Protein AF-A0A1Y1YTJ2-F1 (afdb_monomer_lite)

Radius of gyration: 23.31 Å; chains: 1; bounding box: 72×80×71 Å

Structure (mmCIF, N/CA/C/O backbone):
data_AF-A0A1Y1YTJ2-F1
#
_entry.id   AF-A0A1Y1YTJ2-F1
#
loop_
_atom_site.group_PDB
_atom_site.id
_atom_site.type_symbol
_atom_site.label_atom_id
_atom_site.label_alt_id
_atom_site.label_comp_id
_atom_site.label_asym_id
_atom_site.label_entity_id
_atom_site.label_seq_id
_atom_site.pdbx_PDB_ins_code
_atom_site.Cartn_x
_atom_site.Cartn_y
_atom_site.Cartn_z
_atom_site.occupancy
_atom_site.B_iso_or_equiv
_atom_site.auth_seq_id
_atom_site.auth_comp_id
_atom_site.auth_asym_id
_atom_site.auth_atom_id
_atom_site.pdbx_PDB_model_num
ATOM 1 N N . MET A 1 1 ? -39.483 -55.230 31.242 1.00 34.78 1 MET A N 1
ATOM 2 C CA . MET A 1 1 ? -38.727 -55.894 30.149 1.00 34.78 1 MET A CA 1
ATOM 3 C C . MET A 1 1 ? -39.112 -55.176 28.860 1.00 34.78 1 MET A C 1
ATOM 5 O O . MET A 1 1 ? -40.302 -55.101 28.626 1.00 34.78 1 MET A O 1
ATOM 9 N N . ARG A 1 2 ? -38.268 -54.552 28.034 1.00 36.75 2 ARG A N 1
ATOM 10 C CA . ARG A 1 2 ? -36.815 -54.570 27.796 1.00 36.75 2 ARG A CA 1
ATOM 11 C C . ARG A 1 2 ? -36.347 -53.141 27.440 1.00 36.75 2 ARG A C 1
ATOM 13 O O . ARG A 1 2 ? -37.086 -52.405 26.800 1.00 36.75 2 ARG A O 1
ATOM 20 N N . PHE A 1 3 ? -35.126 -52.808 27.852 1.00 37.97 3 PHE A N 1
ATOM 21 C CA . PHE A 1 3 ? -34.294 -51.692 27.376 1.00 37.97 3 PHE A CA 1
ATOM 22 C C . PHE A 1 3 ? -33.734 -51.968 25.970 1.00 37.97 3 PHE A C 1
ATOM 24 O O . PHE A 1 3 ? -33.530 -53.148 25.676 1.00 37.97 3 PHE A O 1
ATOM 31 N N . LEU A 1 4 ? -33.411 -50.909 25.195 1.00 38.53 4 LEU A N 1
ATOM 32 C CA . LEU A 1 4 ? -32.173 -50.672 24.390 1.00 38.53 4 LEU A CA 1
ATOM 33 C C . LEU A 1 4 ? -32.353 -49.488 23.382 1.00 38.53 4 LEU A C 1
ATOM 35 O O . LEU A 1 4 ? -33.493 -49.081 23.181 1.00 38.53 4 LEU A O 1
ATOM 39 N N . PRO A 1 5 ? -31.281 -48.847 22.847 1.00 43.56 5 PRO A N 1
ATOM 40 C CA . PRO A 1 5 ? -30.928 -47.461 23.185 1.00 43.56 5 PRO A CA 1
ATOM 41 C C . PRO A 1 5 ? -30.742 -46.497 21.980 1.00 43.56 5 PRO A C 1
ATOM 43 O O . PRO A 1 5 ? -30.989 -46.838 20.830 1.00 43.56 5 PRO A O 1
ATOM 46 N N . ALA A 1 6 ? -30.290 -45.286 22.329 1.00 47.12 6 ALA A N 1
ATOM 47 C CA . ALA A 1 6 ? -29.790 -44.142 21.560 1.00 47.12 6 ALA A CA 1
ATOM 48 C C . ALA A 1 6 ? -29.293 -44.340 20.114 1.00 47.12 6 ALA A C 1
ATOM 50 O O . ALA A 1 6 ? -28.490 -45.225 19.845 1.00 47.12 6 ALA A O 1
ATOM 51 N N . PHE A 1 7 ? -29.584 -43.339 19.273 1.00 41.72 7 PHE A N 1
ATOM 52 C CA . PHE A 1 7 ? -28.592 -42.751 18.369 1.00 41.72 7 PHE A CA 1
ATOM 53 C C . PHE A 1 7 ? -28.723 -41.224 18.363 1.00 41.72 7 PHE A C 1
ATOM 55 O O . PHE A 1 7 ? -29.771 -40.671 18.031 1.00 41.72 7 PHE A O 1
ATOM 62 N N . LEU A 1 8 ? -27.635 -40.558 18.760 1.00 44.00 8 LEU A N 1
ATOM 63 C CA . LEU A 1 8 ? -27.349 -39.182 18.383 1.00 44.00 8 LEU A CA 1
ATOM 64 C C . LEU A 1 8 ? -27.255 -39.101 16.857 1.00 44.00 8 LEU A C 1
ATOM 66 O O . LEU A 1 8 ? -26.516 -39.873 16.251 1.00 44.00 8 LEU A O 1
ATOM 70 N N . THR A 1 9 ? -27.857 -38.073 16.274 1.00 43.88 9 THR A N 1
ATOM 71 C CA . THR A 1 9 ? -27.306 -37.440 15.073 1.00 43.88 9 THR A CA 1
ATOM 72 C C . THR A 1 9 ? -27.125 -35.963 15.359 1.00 43.88 9 THR A C 1
ATOM 74 O O . THR A 1 9 ? -28.050 -35.160 15.282 1.00 43.88 9 THR A O 1
ATOM 77 N N . PHE A 1 10 ? -25.894 -35.650 15.747 1.00 42.16 10 PHE A N 1
ATOM 78 C CA . PHE A 1 10 ? -25.272 -34.345 15.629 1.00 42.16 10 PHE A CA 1
ATOM 79 C C . PHE A 1 10 ? -24.850 -34.196 14.162 1.00 42.16 10 PHE A C 1
ATOM 81 O O . PHE A 1 10 ? -24.011 -34.969 13.714 1.00 42.16 10 PHE A O 1
ATOM 88 N N . LEU A 1 11 ? -25.413 -33.242 13.425 1.00 38.78 11 LEU A N 1
ATOM 89 C CA . LEU A 1 11 ? -24.822 -32.663 12.209 1.00 38.78 11 LEU A CA 1
ATOM 90 C C . LEU A 1 11 ? -25.284 -31.196 12.193 1.00 38.78 11 LEU A C 1
ATOM 92 O O . LEU A 1 11 ? -26.447 -30.910 11.940 1.00 38.78 11 LEU A O 1
ATOM 96 N N . ALA A 1 12 ? -24.529 -30.297 12.825 1.00 35.97 12 ALA A N 1
ATOM 97 C CA . ALA A 1 12 ? -23.382 -29.599 12.240 1.00 35.97 12 ALA A CA 1
ATOM 98 C C . ALA A 1 12 ? -23.805 -28.653 11.100 1.00 35.97 12 ALA A C 1
ATOM 100 O O . ALA A 1 12 ? -23.958 -29.056 9.953 1.00 35.97 12 ALA A O 1
ATOM 101 N N . THR A 1 13 ? -23.998 -27.387 11.489 1.00 40.56 13 THR A N 1
ATOM 102 C CA . THR A 1 13 ? -23.563 -26.173 10.775 1.00 40.56 13 THR A CA 1
ATOM 103 C C . THR A 1 13 ? -23.587 -26.223 9.248 1.00 40.56 13 THR A C 1
ATOM 105 O O . THR A 1 13 ? -22.595 -26.568 8.610 1.00 40.56 13 THR A O 1
ATOM 108 N N . SER A 1 14 ? -24.672 -25.743 8.649 1.00 38.88 14 SER A N 1
ATOM 109 C CA . SER A 1 14 ? -24.650 -25.280 7.264 1.00 38.88 14 SER A CA 1
ATOM 110 C C . SER A 1 14 ? -24.164 -23.829 7.216 1.00 38.88 14 SER A C 1
ATOM 112 O O . SER A 1 14 ? -24.917 -22.904 7.511 1.00 38.88 14 SER A O 1
ATOM 114 N N . ALA A 1 15 ? -22.878 -23.701 6.884 1.00 36.28 15 ALA A N 1
ATOM 115 C CA . ALA A 1 15 ? -22.246 -22.636 6.109 1.00 36.28 15 ALA A CA 1
ATOM 116 C C . ALA A 1 15 ? -22.653 -21.183 6.426 1.00 36.28 15 ALA A C 1
ATOM 118 O O . ALA A 1 15 ? -23.606 -20.642 5.868 1.00 36.28 15 ALA A O 1
ATOM 119 N N . LEU A 1 16 ? -21.810 -20.500 7.211 1.00 35.03 16 LEU A N 1
ATOM 120 C CA . LEU A 1 16 ? -21.517 -19.093 6.936 1.00 35.03 16 LEU A CA 1
ATOM 121 C C . LEU A 1 16 ? -21.069 -19.025 5.474 1.00 35.03 16 LEU A C 1
ATOM 123 O O . LEU A 1 16 ? -20.024 -19.574 5.126 1.00 35.03 16 LEU A O 1
ATOM 127 N N . ALA A 1 17 ? -21.886 -18.412 4.622 1.00 35.72 17 ALA A N 1
ATOM 128 C CA . ALA A 1 17 ? -21.453 -17.992 3.305 1.00 35.72 17 ALA A CA 1
ATOM 129 C C . ALA A 1 17 ? -20.210 -17.116 3.508 1.00 35.72 17 ALA A C 1
ATOM 131 O O . ALA A 1 17 ? -20.298 -16.006 4.032 1.00 35.72 17 ALA A O 1
ATOM 132 N N . GLN A 1 18 ? -19.037 -17.658 3.184 1.00 38.25 18 GLN A N 1
ATOM 133 C CA . GLN A 1 18 ? -17.834 -16.860 3.027 1.00 38.25 18 GLN A CA 1
ATOM 134 C C . GLN A 1 18 ? -18.118 -15.950 1.836 1.00 38.25 18 GLN A C 1
ATOM 136 O O . GLN A 1 18 ? -18.071 -16.390 0.690 1.00 38.25 18 GLN A O 1
ATOM 141 N N . ASN A 1 19 ? -18.509 -14.708 2.112 1.00 35.94 19 ASN A N 1
ATOM 142 C CA . ASN A 1 19 ? -18.561 -13.676 1.092 1.00 35.94 19 ASN A CA 1
ATOM 143 C C . ASN A 1 19 ? -17.112 -13.443 0.658 1.00 35.94 19 ASN A C 1
ATOM 145 O O . ASN A 1 19 ? -16.352 -12.757 1.340 1.00 35.94 19 ASN A O 1
ATOM 149 N N . PHE A 1 20 ? -16.713 -14.124 -0.414 1.00 41.09 20 PHE A N 1
ATOM 150 C CA . PHE A 1 20 ? -15.471 -13.861 -1.114 1.00 41.09 20 PHE A CA 1
ATOM 151 C C . PHE A 1 20 ? -15.757 -12.706 -2.060 1.00 41.09 20 PHE A C 1
ATOM 153 O O . PHE A 1 20 ? -16.392 -12.887 -3.100 1.00 41.09 20 PHE A O 1
ATOM 160 N N . GLU A 1 21 ? -15.380 -11.501 -1.648 1.00 40.06 21 GLU A N 1
ATOM 161 C CA . GLU A 1 21 ? -15.458 -10.347 -2.527 1.00 40.06 21 GLU A CA 1
ATOM 162 C C . GLU A 1 21 ? -14.110 -10.196 -3.216 1.00 40.06 21 GLU A C 1
ATOM 164 O O . GLU A 1 21 ? -13.080 -9.926 -2.598 1.00 40.06 21 GLU A O 1
ATOM 169 N N . ILE A 1 22 ? -14.132 -10.398 -4.525 1.00 49.09 22 ILE A N 1
ATOM 170 C CA . ILE A 1 22 ? -12.985 -10.172 -5.380 1.00 49.09 22 ILE A CA 1
ATOM 171 C C . ILE A 1 22 ? -13.329 -9.034 -6.320 1.00 49.09 22 ILE A C 1
ATOM 173 O O . ILE A 1 22 ? -14.014 -9.213 -7.325 1.00 49.09 22 ILE A O 1
ATOM 177 N N . GLN A 1 23 ? -12.896 -7.838 -5.936 1.00 48.38 23 GLN A N 1
ATOM 178 C CA . GLN A 1 23 ? -12.915 -6.687 -6.823 1.00 48.38 23 GLN A CA 1
ATOM 179 C C . GLN A 1 23 ? -11.555 -6.585 -7.487 1.00 48.38 23 GLN A C 1
ATOM 181 O O . GLN A 1 23 ? -10.515 -6.480 -6.837 1.00 48.38 23 GLN A O 1
ATOM 186 N N . TYR A 1 24 ? -11.594 -6.653 -8.803 1.00 42.72 24 TYR A N 1
ATOM 187 C CA . TYR A 1 24 ? -10.432 -6.854 -9.630 1.00 42.72 24 TYR A CA 1
ATOM 188 C C . TYR A 1 24 ? -10.357 -5.746 -10.674 1.00 42.72 24 TYR A C 1
ATOM 190 O O . TYR A 1 24 ? -11.271 -5.578 -11.482 1.00 42.72 24 TYR A O 1
ATOM 198 N N . GLY A 1 25 ? -9.237 -5.024 -10.684 1.00 50.75 25 GLY A N 1
ATOM 199 C CA . GLY A 1 25 ? -8.768 -4.401 -11.917 1.00 50.75 25 GLY A CA 1
ATOM 200 C C . GLY A 1 25 ? -8.436 -5.502 -12.931 1.00 50.75 25 GLY A C 1
ATOM 201 O O . GLY A 1 25 ? -8.003 -6.576 -12.531 1.00 50.75 25 GLY A O 1
ATOM 202 N N . ASP A 1 26 ? -8.717 -5.249 -14.213 1.00 55.25 26 ASP A N 1
ATOM 203 C CA . ASP A 1 26 ? -8.584 -6.167 -15.361 1.00 55.25 26 ASP A CA 1
ATOM 204 C C . ASP A 1 26 ? -8.774 -7.672 -15.029 1.00 55.25 26 ASP A C 1
ATOM 206 O O . ASP A 1 26 ? -7.849 -8.386 -14.632 1.00 55.25 26 ASP A O 1
ATOM 210 N N . SER A 1 27 ? -10.002 -8.173 -15.230 1.00 62.38 27 SER A N 1
ATOM 211 C CA . SER A 1 27 ? -10.456 -9.550 -14.925 1.00 62.38 27 SER A CA 1
ATOM 212 C C . SER A 1 27 ? -9.558 -10.694 -15.434 1.00 62.38 27 SER A C 1
ATOM 214 O O . SER A 1 27 ? -9.656 -11.829 -14.960 1.00 62.38 27 SER A O 1
ATOM 216 N N . TYR A 1 28 ? -8.661 -10.410 -16.379 1.00 68.69 28 TYR A N 1
ATOM 217 C CA . TYR A 1 28 ? -7.673 -11.360 -16.867 1.00 68.69 28 TYR A CA 1
ATOM 218 C C . TYR A 1 28 ? -6.510 -11.584 -15.881 1.00 68.69 28 TYR A C 1
ATOM 220 O O . TYR A 1 28 ? -6.187 -12.732 -15.588 1.00 68.69 28 TYR A O 1
ATOM 228 N N . ILE A 1 29 ? -5.914 -10.522 -15.322 1.00 66.69 29 ILE A N 1
ATOM 229 C CA . ILE A 1 29 ? -4.709 -10.604 -14.462 1.00 66.69 29 ILE A CA 1
ATOM 230 C C . ILE A 1 29 ? -5.013 -11.358 -13.173 1.00 66.69 29 ILE A C 1
ATOM 232 O O . ILE A 1 29 ? -4.426 -12.380 -12.856 1.00 66.69 29 ILE A O 1
ATOM 236 N N . THR A 1 30 ? -6.018 -10.873 -12.479 1.00 61.50 30 THR A N 1
ATOM 237 C CA . THR A 1 30 ? -6.927 -11.584 -11.591 1.00 61.50 30 THR A CA 1
ATOM 238 C C . THR A 1 30 ? -6.974 -13.111 -11.708 1.00 61.50 30 THR A C 1
ATOM 240 O O . THR A 1 30 ? -6.718 -13.821 -10.736 1.00 61.50 30 THR A O 1
ATOM 243 N N . THR A 1 31 ? -7.348 -13.626 -12.883 1.00 71.62 31 THR A N 1
ATOM 244 C CA . THR A 1 31 ? -7.551 -15.063 -13.084 1.00 71.62 31 THR A CA 1
ATOM 245 C C . THR A 1 31 ? -6.208 -15.775 -12.995 1.00 71.62 31 THR A C 1
ATOM 247 O O . THR A 1 31 ? -6.090 -16.783 -12.304 1.00 71.62 31 THR A O 1
ATOM 250 N N . LEU A 1 32 ? -5.176 -15.179 -13.595 1.00 76.81 32 LEU A N 1
ATOM 251 C CA . LEU A 1 32 ? -3.805 -15.673 -13.521 1.00 76.81 32 LEU A CA 1
ATOM 252 C C . LEU A 1 32 ? -3.273 -15.676 -12.084 1.00 76.81 32 LEU A C 1
ATOM 254 O O . LEU A 1 32 ? -2.611 -16.628 -11.695 1.00 76.81 32 LEU A O 1
ATOM 258 N N . LEU A 1 33 ? -3.602 -14.664 -11.275 1.00 67.62 33 LEU A N 1
ATOM 259 C CA . LEU A 1 33 ? -3.211 -14.606 -9.862 1.00 67.62 33 LEU A CA 1
ATOM 260 C C . LEU A 1 33 ? -3.898 -15.681 -9.016 1.00 67.62 33 LEU A C 1
ATOM 262 O O . LEU A 1 33 ? -3.266 -16.295 -8.158 1.00 67.62 33 LEU A O 1
ATOM 266 N N . SER A 1 34 ? -5.184 -15.948 -9.262 1.00 70.31 34 SER A N 1
ATOM 267 C CA . SER A 1 34 ? -5.870 -17.047 -8.578 1.00 70.31 34 SER A CA 1
ATOM 268 C C . SER A 1 34 ? -5.303 -18.411 -8.977 1.00 70.31 34 SER A C 1
ATOM 270 O O . SER A 1 34 ? -5.273 -19.316 -8.144 1.00 70.31 34 SER A O 1
ATOM 272 N N . GLU A 1 35 ? -4.901 -18.582 -10.235 1.00 76.00 35 GLU A N 1
ATOM 273 C CA . GLU A 1 35 ? -4.218 -19.792 -10.698 1.00 76.00 35 GLU A CA 1
ATOM 274 C C . GLU A 1 35 ? -2.819 -19.903 -10.083 1.00 76.00 35 GLU A C 1
ATOM 276 O O . GLU A 1 35 ? -2.427 -20.999 -9.687 1.00 76.00 35 GLU A O 1
ATOM 281 N N . LEU A 1 36 ? -2.114 -18.777 -9.924 1.00 72.81 36 LEU A N 1
ATOM 282 C CA . LEU A 1 36 ? -0.763 -18.722 -9.366 1.00 72.81 36 LEU A CA 1
ATOM 283 C C . LEU A 1 36 ? -0.766 -19.169 -7.909 1.00 72.81 36 LEU A C 1
ATOM 285 O O . LEU A 1 36 ? -0.021 -20.072 -7.556 1.00 72.81 36 LEU A O 1
ATOM 289 N N . SER A 1 37 ? -1.682 -18.637 -7.098 1.00 68.44 37 SER A N 1
ATOM 290 C CA . SER A 1 37 ? -1.822 -19.039 -5.694 1.00 68.44 37 SER A CA 1
ATOM 291 C C . SER A 1 37 ? -2.100 -20.542 -5.539 1.00 68.44 37 SER A C 1
ATOM 293 O O . SER A 1 37 ? -1.524 -21.197 -4.673 1.00 68.44 37 SER A O 1
ATOM 295 N N . ARG A 1 38 ? -2.920 -21.136 -6.418 1.00 74.94 38 ARG A N 1
ATOM 296 C CA . ARG A 1 38 ? -3.149 -22.594 -6.417 1.00 74.94 38 ARG A CA 1
ATOM 297 C C . ARG A 1 38 ? -1.903 -23.371 -6.843 1.00 74.94 38 ARG A C 1
ATOM 299 O O . ARG A 1 38 ? -1.653 -24.453 -6.315 1.00 74.94 38 ARG A O 1
ATOM 306 N N . ALA A 1 39 ? -1.144 -22.839 -7.800 1.00 72.56 39 ALA A N 1
ATOM 307 C CA . ALA A 1 39 ? 0.107 -23.434 -8.251 1.00 72.56 39 ALA A CA 1
ATOM 308 C C . ALA A 1 39 ? 1.160 -23.424 -7.128 1.00 72.56 39 ALA A C 1
ATOM 310 O O . ALA A 1 39 ? 1.780 -24.459 -6.888 1.00 72.56 39 ALA A O 1
ATOM 311 N N . GLU A 1 40 ? 1.273 -22.321 -6.381 1.00 62.34 40 GLU A N 1
ATOM 312 C CA . GLU A 1 40 ? 2.132 -22.177 -5.195 1.00 62.34 40 GLU A CA 1
ATOM 313 C C . GLU A 1 40 ? 1.758 -23.165 -4.085 1.00 62.34 40 GLU A C 1
ATOM 315 O O . GLU A 1 40 ? 2.629 -23.864 -3.570 1.00 62.34 40 GLU A O 1
ATOM 320 N N . GLU A 1 41 ? 0.467 -23.310 -3.766 1.00 71.56 41 GLU A N 1
ATOM 321 C CA . GLU A 1 41 ? -0.008 -24.310 -2.796 1.00 71.56 41 GLU A CA 1
ATOM 322 C C . GLU A 1 41 ? 0.333 -25.749 -3.216 1.00 71.56 41 GLU A C 1
ATOM 324 O O . GLU A 1 41 ? 0.560 -26.618 -2.371 1.00 71.56 41 GLU A O 1
ATOM 329 N N . SER A 1 42 ? 0.371 -26.009 -4.526 1.00 81.94 42 SER A N 1
ATOM 330 C CA . SER A 1 42 ? 0.695 -27.323 -5.088 1.00 81.94 42 SER A CA 1
ATOM 331 C C . SER A 1 42 ? 2.193 -27.566 -5.326 1.00 81.94 42 SER A C 1
ATOM 333 O O . SER A 1 42 ? 2.585 -28.712 -5.549 1.00 81.94 42 SER A O 1
ATOM 335 N N . GLY A 1 43 ? 3.026 -26.519 -5.268 1.00 81.19 43 GLY A N 1
ATOM 336 C CA . GLY A 1 43 ? 4.457 -26.575 -5.583 1.00 81.19 43 GLY A CA 1
ATOM 337 C C . GLY A 1 43 ? 4.781 -26.804 -7.068 1.00 81.19 43 GLY A C 1
ATOM 338 O O . GLY A 1 43 ? 5.828 -27.372 -7.380 1.00 81.19 43 GLY A O 1
ATOM 339 N N . ASP A 1 44 ? 3.891 -26.419 -7.991 1.00 88.75 44 ASP A N 1
ATOM 340 C CA . ASP A 1 44 ? 4.105 -26.579 -9.439 1.00 88.75 44 ASP A CA 1
ATOM 341 C C . ASP A 1 44 ? 4.927 -25.414 -10.016 1.00 88.75 44 ASP A C 1
ATOM 343 O O . ASP A 1 44 ? 4.400 -24.457 -10.583 1.00 88.75 44 ASP A O 1
ATOM 347 N N . GLU A 1 45 ? 6.249 -25.513 -9.875 1.00 81.38 45 GLU A N 1
ATOM 348 C CA . GLU A 1 45 ? 7.232 -24.510 -10.320 1.00 81.38 45 GLU A CA 1
ATOM 349 C C . GLU A 1 45 ? 7.112 -24.132 -11.810 1.00 81.38 45 GLU A C 1
ATOM 351 O O . GLU A 1 45 ? 7.361 -22.988 -12.196 1.00 81.38 45 GLU A O 1
ATOM 356 N N . ALA A 1 46 ? 6.714 -25.074 -12.673 1.00 84.81 46 ALA A N 1
ATOM 357 C CA . ALA A 1 46 ? 6.581 -24.812 -14.106 1.00 84.81 46 ALA A CA 1
ATOM 358 C C . ALA A 1 46 ? 5.342 -23.958 -14.406 1.00 84.81 46 ALA A C 1
ATOM 360 O O . ALA A 1 46 ? 5.402 -23.037 -15.226 1.00 84.81 46 ALA A O 1
ATOM 361 N N . LEU A 1 47 ? 4.231 -24.249 -13.726 1.00 77.69 47 LEU A N 1
ATOM 362 C CA . LEU A 1 47 ? 3.007 -23.465 -13.824 1.00 77.69 47 LEU A CA 1
ATOM 363 C C . LEU A 1 47 ? 3.175 -22.077 -13.189 1.00 77.69 47 LEU A C 1
ATOM 365 O O . LEU A 1 47 ? 2.727 -21.092 -13.773 1.00 77.69 47 LEU A O 1
ATOM 369 N N . ILE A 1 48 ? 3.878 -21.983 -12.056 1.00 66.50 48 ILE A N 1
ATOM 370 C CA . ILE A 1 48 ? 4.236 -20.711 -11.404 1.00 66.50 48 ILE A CA 1
ATOM 371 C C . ILE A 1 48 ? 4.989 -19.799 -12.386 1.00 66.50 48 ILE A C 1
ATOM 373 O O . ILE A 1 48 ? 4.593 -18.651 -12.597 1.00 66.50 48 ILE A O 1
ATOM 377 N N . ALA A 1 49 ? 6.028 -20.313 -13.054 1.00 70.75 49 ALA A N 1
ATOM 378 C CA . ALA A 1 49 ? 6.807 -19.539 -14.022 1.00 70.75 49 ALA A CA 1
ATOM 379 C C . ALA A 1 49 ? 5.977 -19.069 -15.238 1.00 70.75 49 ALA A C 1
ATOM 381 O O . ALA A 1 49 ? 6.117 -17.926 -15.682 1.00 70.75 49 ALA A O 1
ATOM 382 N N . ASP A 1 50 ? 5.095 -19.921 -15.775 1.00 78.88 50 ASP A N 1
ATOM 383 C CA . ASP A 1 50 ? 4.209 -19.556 -16.891 1.00 78.88 50 ASP A CA 1
ATOM 384 C C . ASP A 1 50 ? 3.193 -18.471 -16.498 1.00 78.88 50 ASP A C 1
ATOM 386 O O . ASP A 1 50 ? 2.985 -17.506 -17.244 1.00 78.88 50 ASP A O 1
ATOM 390 N N . LEU A 1 51 ? 2.580 -18.607 -15.319 1.00 73.56 51 LEU A N 1
ATOM 391 C CA . LEU A 1 51 ? 1.589 -17.661 -14.809 1.00 73.56 51 LEU A CA 1
ATOM 392 C C . LEU A 1 51 ? 2.208 -16.296 -14.514 1.00 73.56 51 LEU A C 1
ATOM 394 O O . LEU A 1 51 ? 1.647 -15.293 -14.959 1.00 73.56 51 LEU A O 1
ATOM 398 N N . ASN A 1 52 ? 3.392 -16.255 -13.898 1.00 69.62 52 ASN A N 1
ATOM 399 C CA . ASN A 1 52 ? 4.158 -15.018 -13.718 1.00 69.62 52 ASN A CA 1
ATOM 400 C C . ASN A 1 52 ? 4.408 -14.322 -15.063 1.00 69.62 52 ASN A C 1
ATOM 402 O O . ASN A 1 52 ? 4.009 -13.176 -15.253 1.00 69.62 52 ASN A O 1
ATOM 406 N N . GLY A 1 53 ? 4.897 -15.049 -16.075 1.00 71.56 53 GLY A N 1
ATOM 407 C CA . GLY A 1 53 ? 5.108 -14.462 -17.400 1.00 71.56 53 GLY A CA 1
ATOM 408 C C . GLY A 1 53 ? 3.821 -13.956 -18.075 1.00 71.56 53 GLY A C 1
ATOM 409 O O . GLY A 1 53 ? 3.857 -12.999 -18.855 1.00 71.56 53 GLY A O 1
ATOM 410 N N . LYS A 1 54 ? 2.662 -14.583 -17.826 1.00 76.81 54 LYS A N 1
ATOM 411 C CA . LYS A 1 54 ? 1.361 -14.100 -18.329 1.00 76.81 54 LYS A CA 1
ATOM 412 C C . LYS A 1 54 ? 0.905 -12.833 -17.605 1.00 76.81 54 LYS A C 1
ATOM 414 O O . LYS A 1 54 ? 0.364 -11.947 -18.272 1.00 76.81 54 LYS A O 1
ATOM 419 N N . ILE A 1 55 ? 1.127 -12.756 -16.294 1.00 70.81 55 ILE A N 1
ATOM 420 C CA . ILE A 1 55 ? 0.846 -11.575 -15.477 1.00 70.81 55 ILE A CA 1
ATOM 421 C C . ILE A 1 55 ? 1.691 -10.409 -15.989 1.00 70.81 55 ILE A C 1
ATOM 423 O O . ILE A 1 55 ? 1.121 -9.397 -16.389 1.00 70.81 55 ILE A O 1
ATOM 427 N N . ASP A 1 56 ? 3.003 -10.586 -16.139 1.00 66.62 56 ASP A N 1
ATOM 428 C CA . ASP A 1 56 ? 3.924 -9.535 -16.595 1.00 66.62 56 ASP A CA 1
ATOM 429 C C . ASP A 1 56 ? 3.502 -8.935 -17.943 1.00 66.62 56 ASP A C 1
ATOM 431 O O . ASP A 1 56 ? 3.438 -7.714 -18.126 1.00 66.62 56 ASP A O 1
ATOM 435 N N . ARG A 1 57 ? 3.115 -9.793 -18.898 1.00 70.69 57 ARG A N 1
ATOM 436 C CA . ARG A 1 57 ? 2.610 -9.355 -20.211 1.00 70.69 57 ARG A CA 1
ATOM 437 C C . ARG A 1 57 ? 1.322 -8.543 -20.107 1.00 70.69 57 ARG A C 1
ATOM 439 O O . ARG A 1 57 ? 1.139 -7.582 -20.858 1.00 70.69 57 ARG A O 1
ATOM 446 N N . ALA A 1 58 ? 0.414 -8.944 -19.227 1.00 70.62 58 ALA A N 1
ATOM 447 C CA . ALA A 1 58 ? -0.849 -8.250 -19.036 1.00 70.62 58 ALA A CA 1
ATOM 448 C C . ALA A 1 58 ? -0.644 -6.894 -18.343 1.00 70.62 58 ALA A C 1
ATOM 450 O O . ALA A 1 58 ? -1.190 -5.889 -18.797 1.00 70.62 58 ALA A O 1
ATOM 451 N N . VAL A 1 59 ? 0.229 -6.838 -17.336 1.00 66.56 59 VAL A N 1
ATOM 452 C CA . VAL A 1 59 ? 0.635 -5.597 -16.664 1.00 66.56 59 VAL A CA 1
ATOM 453 C C . VAL A 1 59 ? 1.269 -4.619 -17.649 1.00 66.56 59 VAL A C 1
ATOM 455 O O . VAL A 1 59 ? 0.890 -3.447 -17.698 1.00 66.56 59 VAL A O 1
ATOM 458 N N . ALA A 1 60 ? 2.183 -5.092 -18.498 1.00 64.44 60 ALA A N 1
ATOM 459 C CA . ALA A 1 60 ? 2.814 -4.257 -19.516 1.00 64.44 60 ALA A CA 1
ATOM 460 C C . ALA A 1 60 ? 1.784 -3.604 -20.456 1.00 64.44 60 ALA A C 1
ATOM 462 O O . ALA A 1 60 ? 1.932 -2.443 -20.833 1.00 64.44 60 ALA A O 1
ATOM 463 N N . LYS A 1 61 ? 0.703 -4.312 -20.800 1.00 66.94 61 LYS A N 1
ATOM 464 C CA . LYS A 1 61 ? -0.365 -3.774 -21.653 1.00 66.94 61 LYS A CA 1
ATOM 465 C C . LYS A 1 61 ? -1.140 -2.632 -20.984 1.00 66.94 61 LYS A C 1
ATOM 467 O O . LYS A 1 61 ? -1.528 -1.691 -21.672 1.00 66.94 61 LYS A O 1
ATOM 472 N N . ILE A 1 62 ? -1.342 -2.700 -19.667 1.00 64.44 62 ILE A N 1
ATOM 473 C CA . ILE A 1 62 ? -1.995 -1.639 -18.885 1.00 64.44 62 ILE A CA 1
ATOM 474 C C . ILE A 1 62 ? -1.092 -0.406 -18.800 1.00 64.44 62 ILE A C 1
ATOM 476 O O . ILE A 1 62 ? -1.565 0.717 -18.965 1.00 64.44 62 ILE A O 1
ATOM 480 N N . MET A 1 63 ? 0.209 -0.608 -18.583 1.00 57.41 63 MET A N 1
ATOM 481 C CA . MET A 1 63 ? 1.156 0.500 -18.443 1.00 57.41 63 MET A CA 1
ATOM 482 C C . MET A 1 63 ? 1.466 1.208 -19.775 1.00 57.41 63 MET A C 1
ATOM 484 O O . MET A 1 63 ? 1.743 2.407 -19.776 1.00 57.41 63 MET A O 1
ATOM 488 N N . PHE A 1 64 ? 1.383 0.506 -20.913 1.00 62.19 64 PHE A N 1
ATOM 489 C CA . PHE A 1 64 ? 1.734 1.044 -22.238 1.00 62.19 64 PHE A CA 1
ATOM 490 C C . PHE A 1 64 ? 0.625 0.846 -23.295 1.00 62.19 64 PHE A C 1
ATOM 492 O O . PHE A 1 64 ? 0.863 0.195 -24.320 1.00 62.19 64 PHE A O 1
ATOM 499 N N . PRO A 1 65 ? -0.573 1.432 -23.103 1.00 53.56 65 PRO A N 1
ATOM 500 C CA . PRO A 1 65 ? -1.748 1.158 -23.937 1.00 53.56 65 PRO A CA 1
ATOM 501 C C . PRO A 1 65 ? -1.607 1.627 -25.398 1.00 53.56 65 PRO A C 1
ATOM 503 O O . PRO A 1 65 ? -2.220 1.033 -26.280 1.00 53.56 65 PRO A O 1
ATOM 506 N N . ASP A 1 66 ? -0.769 2.641 -25.661 1.00 48.81 66 ASP A N 1
ATOM 507 C CA . ASP A 1 66 ? -0.543 3.232 -26.996 1.00 48.81 66 ASP A CA 1
ATOM 508 C C . ASP A 1 66 ? 0.736 2.734 -27.694 1.00 48.81 66 ASP A C 1
ATOM 510 O O . ASP A 1 66 ? 1.080 3.188 -28.790 1.00 48.81 66 ASP A O 1
ATOM 514 N N . SER A 1 67 ? 1.465 1.786 -27.095 1.00 47.97 67 SER A N 1
ATOM 515 C CA . SER A 1 67 ? 2.606 1.181 -27.779 1.00 47.97 67 SER A CA 1
ATOM 516 C C . SER A 1 67 ? 2.093 0.212 -28.848 1.00 47.97 67 SER A C 1
ATOM 518 O O . SER A 1 67 ? 1.810 -0.961 -28.595 1.00 47.97 67 SER A O 1
ATOM 520 N N . SER A 1 68 ? 1.968 0.702 -30.088 1.00 45.31 68 SER A N 1
ATOM 521 C CA . SER A 1 68 ? 1.963 -0.187 -31.257 1.00 45.31 68 SER A CA 1
ATOM 522 C C . SER A 1 68 ? 3.100 -1.202 -31.086 1.00 45.31 68 SER A C 1
ATOM 524 O O . SER A 1 68 ? 4.136 -0.840 -30.525 1.00 45.31 68 SER A O 1
ATOM 526 N N . ASP A 1 69 ? 2.942 -2.446 -31.546 1.00 49.94 69 ASP A N 1
ATOM 527 C CA . ASP A 1 69 ? 3.954 -3.514 -31.387 1.00 49.94 69 ASP A CA 1
ATOM 528 C C . ASP A 1 69 ? 5.398 -3.087 -31.729 1.00 49.94 69 ASP A C 1
ATOM 530 O O . ASP A 1 69 ? 6.342 -3.692 -31.249 1.00 49.94 69 ASP A O 1
ATOM 534 N N . ARG A 1 70 ? 5.585 -2.000 -32.489 1.00 42.44 70 ARG A N 1
ATOM 535 C CA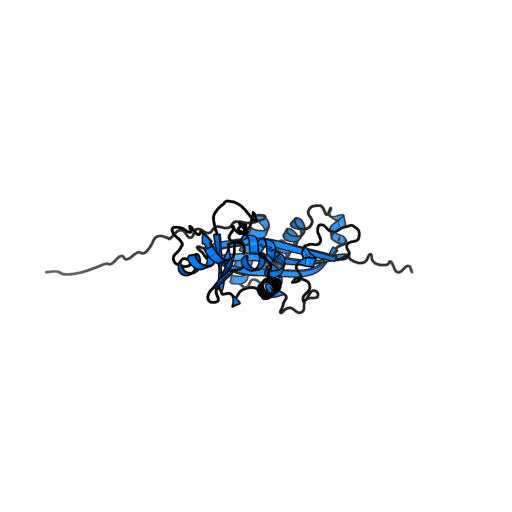 . ARG A 1 70 ? 6.884 -1.429 -32.870 1.00 42.44 70 ARG A CA 1
ATOM 536 C C . ARG A 1 70 ? 7.578 -0.570 -31.802 1.00 42.44 70 ARG A C 1
ATOM 538 O O . ARG A 1 70 ? 8.765 -0.325 -31.939 1.00 42.44 70 ARG A O 1
ATOM 545 N N . GLY A 1 71 ? 6.870 -0.085 -30.778 1.00 47.84 71 GLY A N 1
ATOM 546 C CA . GLY A 1 71 ? 7.443 0.729 -29.691 1.00 47.84 71 GLY A CA 1
ATOM 547 C C . GLY A 1 71 ? 7.804 -0.069 -28.435 1.00 47.84 71 GLY A C 1
ATOM 548 O O . GLY A 1 71 ? 8.419 0.476 -27.524 1.00 47.84 71 GLY A O 1
ATOM 549 N N . ARG A 1 72 ? 7.415 -1.351 -28.372 1.00 52.03 72 ARG A N 1
ATOM 550 C CA . ARG A 1 72 ? 7.742 -2.252 -27.254 1.00 52.03 72 ARG A CA 1
ATOM 551 C C . ARG A 1 72 ? 9.175 -2.776 -27.332 1.00 52.03 72 ARG A C 1
ATOM 553 O O . ARG A 1 72 ? 9.792 -2.965 -26.292 1.00 52.03 72 ARG A O 1
ATOM 560 N N . ASP A 1 73 ? 9.710 -2.927 -28.544 1.00 54.19 73 ASP A N 1
ATOM 561 C CA . ASP A 1 73 ? 11.064 -3.446 -28.791 1.00 54.19 73 ASP A CA 1
ATOM 562 C C . ASP A 1 73 ? 12.184 -2.476 -28.370 1.00 54.19 73 ASP A C 1
ATOM 564 O O . ASP A 1 73 ? 13.343 -2.875 -28.262 1.00 54.19 73 ASP A O 1
ATOM 568 N N . GLU A 1 74 ? 11.859 -1.204 -28.112 1.00 70.56 74 GLU A N 1
ATOM 569 C CA . GLU A 1 74 ? 12.831 -0.213 -27.640 1.00 70.56 74 GLU A CA 1
ATOM 570 C C . GLU A 1 74 ? 13.035 -0.242 -26.126 1.00 70.56 74 GLU A C 1
ATOM 572 O O . GLU A 1 74 ? 14.044 0.273 -25.665 1.00 70.56 74 GLU A O 1
ATOM 577 N N . TRP A 1 75 ? 12.124 -0.816 -25.338 1.00 75.62 75 TRP A N 1
ATOM 578 C CA . TRP A 1 75 ? 12.194 -0.768 -23.876 1.00 75.62 75 TRP A CA 1
ATOM 579 C C . TRP A 1 75 ? 12.565 -2.132 -23.307 1.00 75.62 75 TRP A C 1
ATOM 581 O O . TRP A 1 75 ? 11.809 -3.094 -23.406 1.00 75.62 75 TRP A O 1
ATOM 591 N N . GLN A 1 76 ? 13.731 -2.203 -22.675 1.00 81.19 76 GLN A N 1
ATOM 592 C CA . GLN A 1 76 ? 14.208 -3.386 -21.975 1.00 81.19 76 GLN A CA 1
ATOM 593 C C . GLN A 1 76 ? 13.847 -3.280 -20.499 1.00 81.19 76 GLN A C 1
ATOM 595 O O . GLN A 1 76 ? 14.133 -2.279 -19.842 1.00 81.19 76 GLN A O 1
ATOM 600 N N . GLU A 1 77 ? 13.197 -4.313 -19.980 1.00 78.81 77 GLU A N 1
ATOM 601 C CA . GLU A 1 77 ? 12.938 -4.429 -18.552 1.00 78.81 77 GLU A CA 1
ATOM 602 C C . GLU A 1 77 ? 14.251 -4.658 -17.810 1.00 78.81 77 GLU A C 1
ATOM 604 O O . GLU A 1 77 ? 14.982 -5.602 -18.102 1.00 78.81 77 GLU A O 1
ATOM 609 N N . GLN A 1 78 ? 14.566 -3.754 -16.885 1.00 81.94 78 GLN A N 1
ATOM 610 C CA . GLN A 1 78 ? 15.767 -3.847 -16.063 1.00 81.94 78 GLN A CA 1
ATOM 611 C C . GLN A 1 78 ? 15.478 -4.603 -14.764 1.00 81.94 78 GLN A C 1
ATOM 613 O O . GLN A 1 78 ? 16.332 -5.336 -14.271 1.00 81.94 78 GLN A O 1
ATOM 618 N N . CYS A 1 79 ? 14.280 -4.414 -14.216 1.00 80.38 79 CYS A N 1
ATOM 619 C CA . CYS A 1 79 ? 13.787 -5.138 -13.056 1.00 80.38 79 CYS A CA 1
ATOM 620 C C . CYS A 1 79 ? 12.262 -5.073 -13.001 1.00 80.38 79 CYS A C 1
ATOM 622 O O . CYS A 1 79 ? 11.642 -4.103 -13.455 1.00 80.38 79 CYS A O 1
ATOM 624 N N . HIS A 1 80 ? 11.691 -6.090 -12.372 1.00 81.69 80 HIS A N 1
ATOM 625 C CA . HIS A 1 80 ? 10.275 -6.210 -12.083 1.00 81.69 80 HIS A CA 1
ATOM 626 C C . HIS A 1 80 ? 10.119 -6.967 -10.775 1.00 81.69 80 HIS A C 1
ATOM 628 O O . HIS A 1 80 ? 10.764 -7.993 -10.571 1.00 81.69 80 HIS A O 1
ATOM 634 N N . VAL A 1 81 ? 9.268 -6.452 -9.898 1.00 80.19 81 VAL A N 1
ATOM 635 C CA . VAL A 1 81 ? 8.924 -7.089 -8.634 1.00 80.19 81 VAL A CA 1
ATOM 636 C C . VAL A 1 81 ? 7.417 -7.145 -8.516 1.00 80.19 81 VAL A C 1
ATOM 638 O O . VAL A 1 81 ? 6.721 -6.156 -8.754 1.00 80.19 81 VAL A O 1
ATOM 641 N N . THR A 1 82 ? 6.932 -8.318 -8.129 1.00 80.19 82 THR A N 1
ATOM 642 C CA . THR A 1 82 ? 5.553 -8.543 -7.709 1.00 80.19 82 THR A CA 1
ATOM 643 C C . THR A 1 82 ? 5.571 -8.735 -6.206 1.00 80.19 82 THR A C 1
ATOM 645 O O . THR A 1 82 ? 6.322 -9.570 -5.726 1.00 80.19 82 THR A O 1
ATOM 648 N N . SER A 1 83 ? 4.760 -7.972 -5.481 1.00 84.38 83 SER A N 1
ATOM 649 C CA . SER A 1 83 ? 4.641 -8.083 -4.027 1.00 84.38 83 SER A CA 1
ATOM 650 C C . SER A 1 83 ? 3.191 -8.302 -3.618 1.00 84.38 83 SER A C 1
ATOM 652 O O . SER A 1 83 ? 2.251 -7.883 -4.312 1.00 84.38 83 SER A O 1
ATOM 654 N N . THR A 1 84 ? 3.006 -8.911 -2.447 1.00 85.88 84 THR A N 1
ATOM 655 C CA . THR A 1 84 ? 1.692 -9.032 -1.806 1.00 85.88 84 THR A CA 1
ATOM 656 C C . THR A 1 84 ? 1.650 -8.326 -0.454 1.00 85.88 84 THR A C 1
ATOM 658 O O . THR A 1 84 ? 2.581 -8.394 0.344 1.00 85.88 84 THR A O 1
ATOM 661 N N . PHE A 1 85 ? 0.535 -7.652 -0.170 1.00 89.94 85 PHE A N 1
ATOM 662 C CA . PHE A 1 85 ? 0.276 -7.015 1.117 1.00 89.94 85 PHE A CA 1
ATOM 663 C C . PHE A 1 85 ? -0.996 -7.590 1.737 1.00 89.94 85 PHE A C 1
ATOM 665 O O . PHE A 1 85 ? -2.083 -7.484 1.167 1.00 89.94 85 PHE A O 1
ATOM 672 N N . SER A 1 86 ? -0.850 -8.208 2.910 1.00 90.06 86 SER A N 1
ATOM 673 C CA . SER A 1 86 ? -1.953 -8.816 3.657 1.00 90.06 86 SER A CA 1
ATOM 674 C C . SER A 1 86 ? -2.327 -7.967 4.865 1.00 90.06 86 SER A C 1
ATOM 676 O O . SER A 1 86 ? -1.463 -7.594 5.660 1.00 90.06 86 SER A O 1
ATOM 678 N N . ALA A 1 87 ? -3.618 -7.702 5.036 1.00 95.06 87 ALA A N 1
ATOM 679 C CA . ALA A 1 87 ? -4.142 -6.915 6.144 1.00 95.06 87 ALA A CA 1
ATOM 680 C C . ALA A 1 87 ? -5.573 -7.332 6.506 1.00 95.06 87 ALA A C 1
ATOM 682 O O . ALA A 1 87 ? -6.158 -8.238 5.908 1.00 95.06 87 ALA A O 1
ATOM 683 N N . GLU A 1 88 ? -6.146 -6.652 7.494 1.00 94.19 88 GLU A N 1
ATOM 684 C CA . GLU A 1 88 ? -7.580 -6.684 7.747 1.00 94.19 88 GLU A CA 1
ATOM 685 C C . GLU A 1 88 ? -8.242 -5.429 7.161 1.00 94.19 88 GLU A C 1
ATOM 687 O O . GLU A 1 88 ? -7.637 -4.360 7.156 1.00 94.19 88 GLU A O 1
ATOM 692 N N . ILE A 1 89 ? -9.485 -5.525 6.694 1.00 92.44 89 ILE A N 1
ATOM 693 C CA . ILE A 1 89 ? -10.281 -4.396 6.208 1.00 92.44 89 ILE A CA 1
ATOM 694 C C . ILE A 1 89 ? -11.673 -4.409 6.838 1.00 92.44 89 ILE A C 1
ATOM 696 O O . ILE A 1 89 ? -12.327 -5.447 6.927 1.00 92.44 89 ILE A O 1
ATOM 700 N N . TYR A 1 90 ? -12.125 -3.233 7.266 1.00 89.69 90 TYR A N 1
ATOM 701 C CA . TYR A 1 90 ? -13.389 -3.040 7.965 1.00 89.69 90 TYR A CA 1
ATOM 702 C C . TYR A 1 90 ? -14.195 -1.924 7.313 1.00 89.69 90 TYR A C 1
ATOM 704 O O . TYR A 1 90 ? -13.672 -0.835 7.094 1.00 89.69 90 TYR A O 1
ATOM 712 N N . ALA A 1 91 ? -15.480 -2.164 7.056 1.00 86.81 91 ALA A N 1
ATOM 713 C CA . ALA A 1 91 ? -16.436 -1.076 6.877 1.00 86.81 91 ALA A CA 1
ATOM 714 C C . ALA A 1 91 ? -16.792 -0.524 8.262 1.00 86.81 91 ALA A C 1
ATOM 716 O O . ALA A 1 91 ? -17.155 -1.287 9.161 1.00 86.81 91 ALA A O 1
ATOM 717 N N . VAL A 1 92 ? -16.655 0.784 8.452 1.00 82.06 92 VAL A N 1
ATOM 718 C CA . VAL A 1 92 ? -16.805 1.427 9.753 1.00 82.06 92 VAL A CA 1
ATOM 719 C C . VAL A 1 92 ? -17.958 2.424 9.702 1.00 82.06 92 VAL A C 1
ATOM 721 O O . VAL A 1 92 ? -17.892 3.451 9.036 1.00 82.06 92 VAL A O 1
ATOM 724 N N . ASP A 1 93 ? -19.006 2.126 10.463 1.00 80.69 93 ASP A N 1
ATOM 725 C CA . ASP A 1 93 ? -19.980 3.116 10.916 1.00 80.69 93 ASP A CA 1
ATOM 726 C C . ASP A 1 93 ? -19.456 3.714 12.228 1.00 80.69 93 ASP A C 1
ATOM 728 O O . ASP A 1 93 ? -19.312 2.995 13.216 1.00 80.69 93 ASP A O 1
ATOM 732 N N . ILE A 1 94 ? -19.157 5.015 12.254 1.00 75.75 94 ILE A N 1
ATOM 733 C CA . ILE A 1 94 ? -18.633 5.694 13.452 1.00 75.75 94 ILE A CA 1
ATOM 734 C C . ILE A 1 94 ? -19.627 5.599 14.621 1.00 75.75 94 ILE A C 1
ATOM 736 O O . ILE A 1 94 ? -19.210 5.532 15.779 1.00 75.75 94 ILE A O 1
ATOM 740 N N . MET A 1 95 ? -20.932 5.530 14.338 1.00 80.44 95 MET A N 1
ATOM 741 C CA . MET A 1 95 ? -21.964 5.406 15.369 1.00 80.44 95 MET A CA 1
ATOM 742 C C . MET A 1 95 ? -22.040 3.992 15.951 1.00 80.44 95 MET A C 1
ATOM 744 O O . MET A 1 95 ? -22.404 3.830 17.116 1.00 80.44 95 MET A O 1
ATOM 748 N N . ASN A 1 96 ? -21.689 2.972 15.164 1.00 84.56 96 ASN A N 1
ATOM 749 C CA . ASN A 1 96 ? -21.744 1.562 15.554 1.00 84.56 96 ASN A CA 1
ATOM 750 C C . ASN A 1 96 ? -20.527 0.791 15.012 1.00 84.56 96 ASN A C 1
ATOM 752 O O . ASN A 1 96 ? -20.676 -0.076 14.144 1.00 84.56 96 ASN A O 1
ATOM 756 N N . PRO A 1 97 ? -19.309 1.085 15.496 1.00 85.88 97 PRO A N 1
ATOM 757 C CA . PRO A 1 97 ? -18.113 0.528 14.889 1.00 85.88 97 PRO A CA 1
ATOM 758 C C . PRO A 1 97 ? -17.964 -0.974 15.177 1.00 85.88 97 PRO A C 1
ATOM 760 O O . PRO A 1 97 ? -18.355 -1.437 16.257 1.00 85.88 97 PRO A O 1
ATOM 763 N N . PRO A 1 98 ? -17.345 -1.748 14.262 1.00 88.31 98 PRO A N 1
ATOM 764 C CA . PRO A 1 98 ? -17.012 -3.148 14.513 1.00 88.31 98 PRO A CA 1
ATOM 765 C C . PRO A 1 98 ? -16.158 -3.299 15.776 1.00 88.31 98 PRO A C 1
ATOM 767 O O . PRO A 1 98 ? -15.289 -2.470 16.057 1.00 88.31 98 PRO A O 1
ATOM 770 N N . LYS A 1 99 ? -16.380 -4.370 16.546 1.00 93.25 99 LYS A N 1
ATOM 771 C CA . LYS A 1 99 ? -15.737 -4.576 17.860 1.00 93.25 99 LYS A CA 1
ATOM 772 C C . LYS 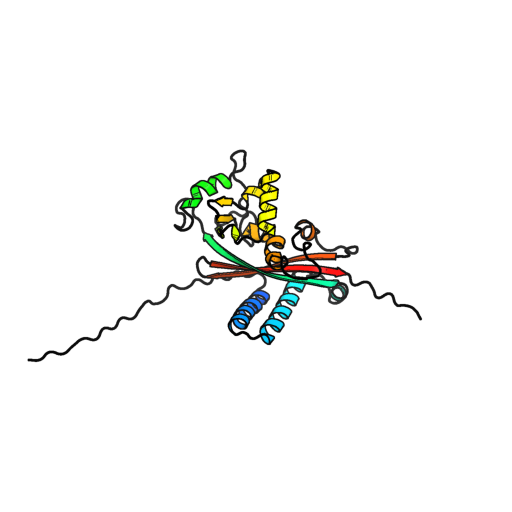A 1 99 ? -14.210 -4.589 17.769 1.00 93.25 99 LYS A C 1
ATOM 774 O O . LYS A 1 99 ? -13.532 -4.154 18.695 1.00 93.25 99 LYS A O 1
ATOM 779 N N . GLU A 1 100 ? -13.691 -5.066 16.648 1.00 92.06 100 GLU A N 1
ATOM 780 C CA . GLU A 1 100 ? -12.275 -5.225 16.334 1.00 92.06 100 GLU A CA 1
ATOM 781 C C . GLU A 1 100 ? -11.545 -3.880 16.183 1.00 92.06 100 GLU A C 1
ATOM 783 O O . GLU A 1 100 ? -10.337 -3.806 16.420 1.00 92.06 100 GLU A O 1
ATOM 788 N N . VAL A 1 101 ? -12.274 -2.811 15.835 1.00 91.06 101 VAL A N 1
ATOM 789 C CA . VAL A 1 101 ? -11.728 -1.458 15.623 1.00 91.06 101 VAL A CA 1
ATOM 790 C C . VAL A 1 101 ? -12.322 -0.403 16.561 1.00 91.06 101 VAL A C 1
ATOM 792 O O . VAL A 1 101 ? -11.751 0.676 16.695 1.00 91.06 101 VAL A O 1
ATOM 795 N N . ALA A 1 102 ? -13.419 -0.704 17.266 1.00 91.62 102 ALA A N 1
ATOM 796 C CA . ALA A 1 102 ? -14.152 0.229 18.130 1.00 91.62 102 ALA A CA 1
ATOM 797 C C . ALA A 1 102 ? -13.269 0.953 19.163 1.00 91.62 102 ALA A C 1
ATOM 799 O O . ALA A 1 102 ? -13.466 2.135 19.438 1.00 91.62 102 ALA A O 1
ATOM 800 N N . TRP A 1 103 ? -12.264 0.264 19.706 1.00 93.88 103 TRP A N 1
ATOM 801 C CA . TRP A 1 103 ? -11.318 0.812 20.684 1.00 93.88 103 TRP A CA 1
ATOM 802 C C . TRP A 1 103 ? -10.409 1.920 20.114 1.00 93.88 103 TRP A C 1
ATOM 804 O O . TRP A 1 103 ? -9.872 2.731 20.873 1.00 93.88 103 TRP A O 1
ATOM 814 N N . ALA A 1 104 ? -10.224 1.963 18.791 1.00 92.38 104 ALA A N 1
ATOM 815 C CA . ALA A 1 104 ? -9.384 2.935 18.098 1.00 92.38 104 ALA A CA 1
ATOM 816 C C . ALA A 1 104 ? -10.184 4.136 17.565 1.00 92.38 104 ALA A C 1
ATOM 818 O O . ALA A 1 104 ? -9.624 5.224 17.450 1.00 92.38 104 ALA A O 1
ATOM 819 N N . ILE A 1 105 ? -11.487 3.980 17.299 1.00 86.50 105 ILE A N 1
ATOM 820 C CA . ILE A 1 105 ? -12.319 4.983 16.604 1.00 86.50 105 ILE A CA 1
ATOM 821 C C . ILE A 1 105 ? -12.257 6.371 17.241 1.00 86.50 105 ILE A C 1
ATOM 823 O O . ILE A 1 105 ? -12.015 7.344 16.540 1.00 86.50 105 ILE A O 1
ATOM 827 N N . GLY A 1 106 ? -12.381 6.478 18.568 1.00 84.50 106 GLY A N 1
ATOM 828 C CA . GLY A 1 106 ? -12.341 7.785 19.241 1.00 84.50 106 GLY A CA 1
ATOM 829 C C . GLY A 1 106 ? -10.992 8.516 19.139 1.00 84.50 106 GLY A C 1
ATOM 830 O O . GLY A 1 106 ? -10.922 9.719 19.386 1.00 84.50 106 GLY A O 1
ATOM 831 N N . ARG A 1 107 ? -9.910 7.800 18.803 1.00 89.00 107 ARG A N 1
ATOM 832 C CA . ARG A 1 107 ? -8.591 8.375 18.498 1.00 89.00 107 ARG A CA 1
ATOM 833 C C . ARG A 1 107 ? -8.442 8.648 17.003 1.00 89.00 107 ARG A C 1
ATOM 835 O O . ARG A 1 107 ? -7.943 9.706 16.645 1.00 89.00 107 ARG A O 1
ATOM 842 N N . LEU A 1 108 ? -8.909 7.732 16.158 1.00 85.25 108 LEU A N 1
ATOM 843 C CA . LEU A 1 108 ? -8.893 7.876 14.704 1.00 85.25 108 LEU A CA 1
ATOM 844 C C . LEU A 1 108 ? -9.675 9.104 14.226 1.00 85.25 108 LEU A C 1
ATOM 846 O O . LEU A 1 108 ? -9.155 9.865 13.420 1.00 85.25 108 LEU A O 1
ATOM 850 N N . ASP A 1 109 ? -10.856 9.344 14.796 1.00 78.38 109 ASP A N 1
ATOM 851 C CA . ASP A 1 109 ? -11.684 10.525 14.520 1.00 78.38 109 ASP A CA 1
ATOM 852 C C . ASP A 1 109 ? -10.914 11.839 14.734 1.00 78.38 109 ASP A C 1
ATOM 854 O O . ASP A 1 109 ? -10.988 12.757 13.928 1.00 78.38 109 ASP A O 1
ATOM 858 N N . LYS A 1 110 ? -10.075 11.900 15.775 1.00 80.94 110 LYS A N 1
ATOM 859 C CA . LYS A 1 110 ? -9.221 13.066 16.050 1.00 80.94 110 LYS A CA 1
ATOM 860 C C . LYS A 1 110 ? -8.011 13.150 15.127 1.00 80.94 110 LYS A C 1
ATOM 862 O O . LYS A 1 110 ? -7.558 14.244 14.816 1.00 80.94 110 LYS A O 1
ATOM 867 N N . ILE A 1 111 ? -7.440 12.007 14.748 1.00 82.19 111 ILE A N 1
ATOM 868 C CA . ILE A 1 111 ? -6.259 11.956 13.876 1.00 82.19 111 ILE A CA 1
ATOM 869 C C . ILE A 1 111 ? -6.623 12.379 12.451 1.00 82.19 111 ILE A C 1
ATOM 871 O O . ILE A 1 111 ? -5.809 13.022 11.799 1.00 82.19 111 ILE A O 1
ATOM 875 N N . TRP A 1 112 ? -7.831 12.070 11.981 1.00 79.06 112 TRP A N 1
ATOM 876 C CA . TRP A 1 112 ? -8.309 12.458 10.649 1.00 79.06 112 TRP A CA 1
ATOM 877 C C . TRP A 1 112 ? -9.044 13.802 10.612 1.00 79.06 112 TRP A C 1
ATOM 879 O O . TRP A 1 112 ? -9.798 14.080 9.682 1.00 79.06 112 TRP A O 1
ATOM 889 N N . GLN A 1 113 ? -8.765 14.671 11.580 1.00 80.50 113 GLN A N 1
ATOM 890 C CA . GLN A 1 113 ? -9.050 16.100 11.488 1.00 80.50 113 GLN A CA 1
ATOM 891 C C . GLN A 1 113 ? -7.777 16.847 11.071 1.00 80.50 113 GLN A C 1
ATOM 893 O O . GLN A 1 113 ? -6.663 16.441 11.415 1.00 80.50 113 GLN A O 1
ATOM 898 N N . THR A 1 114 ? -7.916 17.942 10.328 1.00 80.25 114 THR A N 1
ATOM 899 C CA . THR A 1 114 ? -6.815 18.869 10.028 1.00 80.25 114 THR A CA 1
ATOM 900 C C . THR A 1 114 ? -6.300 19.512 11.315 1.00 80.25 114 THR A C 1
ATOM 902 O O . THR A 1 114 ? -6.987 19.520 12.339 1.00 80.25 114 THR A O 1
ATOM 905 N N . ASP A 1 115 ? -5.085 20.065 11.296 1.00 80.44 115 ASP A N 1
ATOM 906 C CA . ASP A 1 115 ? -4.529 20.724 12.492 1.00 80.44 115 ASP A CA 1
ATOM 907 C C . ASP A 1 115 ? -5.339 21.959 12.926 1.00 80.44 115 ASP A C 1
ATOM 909 O O . ASP A 1 115 ? -5.319 22.354 14.092 1.00 80.44 115 ASP A O 1
ATOM 913 N N . GLU A 1 116 ? -6.104 22.531 11.998 1.00 82.19 116 GLU A N 1
ATOM 914 C CA . GLU A 1 116 ? -7.014 23.655 12.227 1.00 82.19 116 GLU A CA 1
ATOM 915 C C . GLU A 1 116 ? -8.411 23.213 12.713 1.00 82.19 116 GLU A C 1
ATOM 917 O O . GLU A 1 116 ? -9.275 24.055 12.959 1.00 82.19 116 GLU A O 1
ATOM 922 N N . GLY A 1 117 ? -8.637 21.903 12.885 1.00 77.25 117 GLY A N 1
ATOM 923 C CA . GLY A 1 117 ? -9.890 21.329 13.385 1.00 77.25 117 GLY A CA 1
ATOM 924 C C . GLY A 1 117 ? -10.983 21.144 12.328 1.00 77.25 117 GLY A C 1
ATOM 925 O O . GLY A 1 117 ? -12.151 21.009 12.688 1.00 77.25 117 GLY A O 1
ATOM 926 N N . GLY A 1 118 ? -10.626 21.171 11.041 1.00 78.12 118 GLY A N 1
ATOM 927 C CA . GLY A 1 118 ? -11.512 20.798 9.935 1.00 78.12 118 GLY A CA 1
ATOM 928 C C . GLY A 1 118 ? -11.421 19.309 9.597 1.00 78.12 118 GLY A C 1
ATOM 929 O O . GLY A 1 118 ? -10.578 18.595 10.132 1.00 78.12 118 GLY A O 1
ATOM 930 N N . ASP A 1 119 ? -12.256 18.835 8.676 1.00 72.31 119 ASP A N 1
ATOM 931 C CA . ASP A 1 119 ? -12.197 17.444 8.217 1.00 72.31 119 ASP A CA 1
ATOM 932 C C . ASP A 1 119 ? -11.026 17.257 7.245 1.00 72.31 119 ASP A C 1
ATOM 934 O O . ASP A 1 119 ? -10.918 17.966 6.238 1.00 72.31 119 ASP A O 1
ATOM 938 N N . LEU A 1 120 ? -10.137 16.299 7.527 1.00 73.31 120 LEU A N 1
ATOM 939 C CA . LEU A 1 120 ? -9.138 15.883 6.548 1.00 73.31 120 LEU A CA 1
ATOM 940 C C . LEU A 1 120 ? -9.871 15.128 5.427 1.00 73.31 120 LEU A C 1
ATOM 942 O O . LEU A 1 120 ? -10.667 14.235 5.732 1.00 73.31 120 LEU A O 1
ATOM 946 N N . PRO A 1 121 ? -9.624 15.423 4.137 1.00 69.88 121 PRO A N 1
ATOM 947 C CA . PRO A 1 121 ? -10.239 14.660 3.062 1.00 69.88 121 PRO A CA 1
ATOM 948 C C . PRO A 1 121 ? -9.831 13.190 3.186 1.00 69.88 121 PRO A C 1
ATOM 950 O O . PRO A 1 121 ? -8.662 12.832 3.025 1.00 69.88 121 PRO A O 1
ATOM 953 N N . TYR A 1 122 ? -10.809 12.343 3.508 1.00 71.94 122 TYR A N 1
ATOM 954 C CA . TYR A 1 122 ? -10.611 10.910 3.663 1.00 71.94 122 TYR A CA 1
ATOM 955 C C . TYR A 1 122 ? -10.012 10.343 2.364 1.00 71.94 122 TYR A C 1
ATOM 957 O O . TYR A 1 122 ? -10.585 10.581 1.298 1.00 71.94 122 TYR A O 1
ATOM 965 N N . PRO A 1 123 ? -8.901 9.579 2.403 1.00 72.88 123 PRO A N 1
ATOM 966 C CA . PRO A 1 123 ? -8.230 9.113 1.186 1.00 72.88 123 PRO A CA 1
ATOM 967 C C . PRO A 1 123 ? -9.024 8.101 0.341 1.00 72.88 123 PRO A C 1
ATOM 969 O O . PRO A 1 123 ? -8.489 7.559 -0.619 1.00 72.88 123 PRO A O 1
ATOM 972 N N . GLY A 1 124 ? -10.309 7.889 0.631 1.00 77.56 124 GLY A N 1
ATOM 973 C CA . GLY A 1 124 ? -11.241 7.150 -0.209 1.00 77.56 124 GLY A CA 1
ATOM 974 C C . GLY A 1 124 ? -10.898 5.672 -0.344 1.00 77.56 124 GLY A C 1
ATOM 975 O O . GLY A 1 124 ? -10.168 5.081 0.457 1.00 77.56 124 GLY A O 1
ATOM 976 N N . ASP A 1 125 ? -11.444 5.071 -1.389 1.00 81.75 125 ASP A N 1
ATOM 977 C CA . ASP A 1 125 ? -11.325 3.648 -1.657 1.00 81.75 125 ASP A CA 1
ATOM 978 C C . ASP A 1 125 ? -10.251 3.340 -2.719 1.00 81.75 125 ASP A C 1
ATOM 980 O O . ASP A 1 125 ? -9.727 4.244 -3.367 1.00 81.75 125 ASP A O 1
ATOM 984 N N . PHE A 1 126 ? -9.938 2.061 -2.947 1.00 77.94 126 PHE A N 1
ATOM 985 C CA . PHE A 1 126 ? -8.963 1.591 -3.935 1.00 77.94 126 PHE A CA 1
ATOM 986 C C . PHE A 1 126 ? -9.183 2.176 -5.333 1.00 77.94 12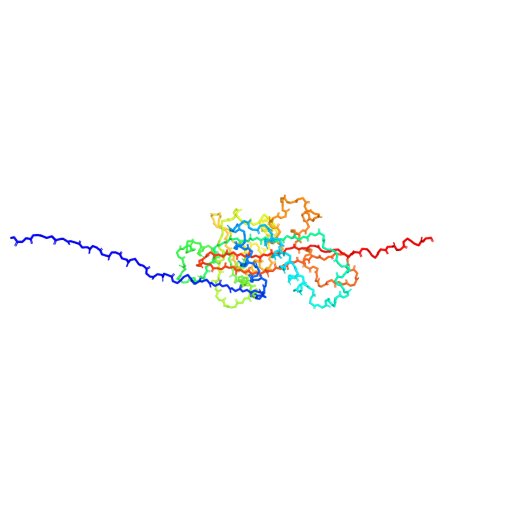6 PHE A C 1
ATOM 988 O O . PHE A 1 126 ? -8.220 2.508 -6.020 1.00 77.94 126 PHE A O 1
ATOM 995 N N . GLU A 1 127 ? -10.446 2.280 -5.752 1.00 68.06 127 GLU A N 1
ATOM 996 C CA . GLU A 1 127 ? -10.831 2.728 -7.094 1.00 68.06 127 GLU A CA 1
ATOM 997 C C . GLU A 1 127 ? -10.986 4.250 -7.197 1.00 68.06 127 GLU A C 1
ATOM 999 O O . GLU A 1 127 ? -10.964 4.796 -8.301 1.00 68.06 127 GLU A O 1
ATOM 1004 N N . ARG A 1 128 ? -11.170 4.944 -6.064 1.00 63.88 128 ARG A N 1
ATOM 1005 C CA . ARG A 1 128 ? -11.426 6.389 -6.013 1.00 63.88 128 ARG A CA 1
ATOM 1006 C C . ARG A 1 128 ? -10.863 6.996 -4.735 1.00 63.88 128 ARG A C 1
ATOM 1008 O O . ARG A 1 128 ? -11.489 6.948 -3.677 1.00 63.88 128 ARG A O 1
ATOM 1015 N N . PHE A 1 129 ? -9.702 7.620 -4.881 1.00 61.56 129 PHE A N 1
ATOM 1016 C CA . PHE A 1 129 ? -9.111 8.472 -3.859 1.00 61.56 129 PHE A CA 1
ATOM 1017 C C . PHE A 1 129 ? -10.024 9.687 -3.617 1.00 61.56 129 PHE A C 1
ATOM 1019 O O . PHE A 1 129 ? -10.361 10.383 -4.573 1.00 61.56 129 PHE A O 1
ATOM 1026 N N . MET A 1 130 ? -10.427 9.920 -2.360 1.00 57.88 130 MET A N 1
ATOM 1027 C CA . MET A 1 130 ? -11.332 11.003 -1.918 1.00 57.88 130 MET A CA 1
ATOM 1028 C C . MET A 1 130 ? -12.767 10.951 -2.504 1.00 57.88 130 MET A C 1
ATOM 1030 O O . MET A 1 130 ? -13.108 11.722 -3.399 1.00 57.88 130 MET A O 1
ATOM 1034 N N . HIS A 1 131 ? -13.636 10.067 -1.984 1.00 56.31 131 HIS A N 1
ATOM 1035 C CA . HIS A 1 131 ? -15.056 9.942 -2.387 1.00 56.31 131 HIS A CA 1
ATOM 1036 C C . HIS A 1 131 ? -16.003 9.791 -1.176 1.00 56.31 131 HIS A C 1
ATOM 1038 O O . HIS A 1 131 ? -15.555 9.455 -0.083 1.00 56.31 131 HIS A O 1
ATOM 1044 N N . GLU A 1 132 ? -17.309 10.022 -1.380 1.00 50.47 132 GLU A N 1
ATOM 1045 C CA . GLU A 1 132 ? -18.355 10.010 -0.330 1.00 50.47 132 GLU A CA 1
ATOM 1046 C C . GLU A 1 132 ? -18.784 8.600 0.125 1.00 50.47 132 GLU A C 1
ATOM 1048 O O . GLU A 1 132 ? -19.456 8.448 1.148 1.00 50.47 132 GLU A O 1
ATOM 1053 N N . ASP A 1 133 ? -18.419 7.559 -0.626 1.00 48.00 133 ASP A N 1
ATOM 1054 C CA . ASP A 1 133 ? -18.878 6.197 -0.365 1.00 48.00 133 ASP A CA 1
ATOM 1055 C C . ASP A 1 133 ? -18.080 5.565 0.777 1.00 48.00 133 ASP A C 1
ATOM 1057 O O . ASP A 1 133 ? -16.948 5.142 0.578 1.00 48.00 133 ASP A O 1
ATOM 1061 N N . GLY A 1 134 ? -18.707 5.465 1.952 1.00 58.28 134 GLY A N 1
ATOM 1062 C CA . GLY A 1 134 ? -18.373 4.515 3.016 1.00 58.28 134 GLY A CA 1
ATOM 1063 C C . GLY A 1 134 ? -16.968 4.625 3.623 1.00 58.28 134 GLY A C 1
ATOM 1064 O O . GLY A 1 134 ? -15.944 4.364 3.002 1.00 58.28 134 GLY A O 1
ATOM 1065 N N . PHE A 1 135 ? -16.912 4.882 4.923 1.00 77.81 135 PHE A N 1
ATOM 1066 C CA . PHE A 1 135 ? -15.657 4.922 5.657 1.00 77.81 135 PHE A CA 1
ATOM 1067 C C . PHE A 1 135 ? -15.102 3.490 5.863 1.00 77.81 135 PHE A C 1
ATOM 1069 O O . PHE A 1 135 ? -15.597 2.727 6.695 1.00 77.81 135 PHE A O 1
ATOM 1076 N N . ARG A 1 136 ? -14.102 3.083 5.061 1.00 87.38 136 ARG A N 1
ATOM 1077 C CA . ARG A 1 136 ? -13.397 1.791 5.192 1.00 87.38 136 ARG A CA 1
ATOM 1078 C C . ARG A 1 136 ? -12.018 1.961 5.823 1.00 87.38 136 ARG A C 1
ATOM 1080 O O . ARG A 1 136 ? -11.311 2.932 5.577 1.00 87.38 136 ARG A O 1
ATOM 1087 N N . VAL A 1 137 ? -11.582 1.003 6.624 1.00 90.81 137 VAL A N 1
ATOM 1088 C CA . VAL A 1 137 ? -10.274 1.084 7.280 1.00 90.81 137 VAL A CA 1
ATOM 1089 C C . VAL A 1 137 ? -9.524 -0.211 7.092 1.00 90.81 137 VAL A C 1
ATOM 1091 O O . VAL A 1 137 ? -10.016 -1.275 7.464 1.00 90.81 137 VAL A O 1
ATOM 1094 N N . ILE A 1 138 ? -8.324 -0.103 6.535 1.00 95.06 138 ILE A N 1
ATOM 1095 C CA . ILE A 1 138 ? -7.318 -1.150 6.597 1.00 95.06 138 ILE A CA 1
ATOM 1096 C C . ILE A 1 138 ? -6.668 -1.086 7.976 1.00 95.06 138 ILE A C 1
ATOM 1098 O O . ILE A 1 138 ? -6.240 -0.019 8.411 1.00 95.06 138 ILE A O 1
ATOM 1102 N N . LYS A 1 139 ? -6.609 -2.233 8.648 1.00 95.81 139 LYS A N 1
ATOM 1103 C CA . LYS A 1 139 ? -5.958 -2.457 9.937 1.00 95.81 139 LYS A CA 1
ATOM 1104 C C . LYS A 1 139 ? -4.837 -3.473 9.751 1.00 95.81 139 LYS A C 1
ATOM 1106 O O . LYS A 1 139 ? -5.058 -4.561 9.221 1.00 95.81 139 LYS A O 1
ATOM 1111 N N . VAL A 1 140 ? -3.644 -3.137 10.227 1.00 96.81 140 VAL A N 1
ATOM 1112 C CA . VAL A 1 140 ? -2.480 -4.031 10.206 1.00 96.81 140 VAL A CA 1
ATOM 1113 C C . VAL A 1 140 ? -1.556 -3.701 11.376 1.00 96.81 140 VAL A C 1
ATOM 1115 O O . VAL A 1 140 ? -1.507 -2.555 11.816 1.00 96.81 140 VAL A O 1
ATOM 1118 N N . ASP A 1 141 ? -0.815 -4.681 11.892 1.00 97.38 141 ASP A N 1
ATOM 1119 C CA . ASP A 1 141 ? 0.268 -4.388 12.839 1.00 97.38 141 ASP A CA 1
ATOM 1120 C C . ASP A 1 141 ? 1.266 -3.434 12.169 1.00 97.38 141 ASP A C 1
ATOM 1122 O O . ASP A 1 141 ? 1.700 -3.696 11.044 1.00 97.38 141 ASP A O 1
ATOM 1126 N N . TYR A 1 142 ? 1.646 -2.345 12.840 1.00 96.19 142 TYR A N 1
ATOM 1127 C CA . TYR A 1 142 ? 2.513 -1.318 12.252 1.00 96.19 142 TYR A CA 1
ATOM 1128 C C . TYR A 1 142 ? 3.835 -1.915 11.759 1.00 96.19 142 TYR A C 1
ATOM 1130 O O . TYR A 1 142 ? 4.305 -1.591 10.673 1.00 96.19 142 TYR A O 1
ATOM 1138 N N . GLU A 1 143 ? 4.384 -2.887 12.493 1.00 94.81 143 GLU A N 1
ATOM 1139 C CA . GLU A 1 143 ? 5.620 -3.572 12.111 1.00 94.81 143 GLU A CA 1
ATOM 1140 C C . GLU A 1 143 ? 5.537 -4.330 10.783 1.00 94.81 143 GLU A C 1
ATOM 1142 O O . GLU A 1 143 ? 6.555 -4.457 10.102 1.00 94.81 143 GLU A O 1
ATOM 1147 N N . LYS A 1 144 ? 4.338 -4.781 10.391 1.00 93.38 144 LYS A N 1
ATOM 1148 C CA . LYS A 1 144 ? 4.091 -5.492 9.128 1.00 93.38 144 LYS A CA 1
ATOM 1149 C C . LYS A 1 144 ? 3.909 -4.555 7.933 1.00 93.38 144 LYS A C 1
ATOM 1151 O O . LYS A 1 144 ? 3.776 -5.041 6.813 1.00 93.38 144 LYS A O 1
ATOM 1156 N N . LEU A 1 145 ? 3.889 -3.235 8.136 1.00 94.19 145 LEU A N 1
ATOM 1157 C CA . LEU A 1 145 ? 3.933 -2.304 7.013 1.00 94.19 145 LEU A CA 1
ATOM 1158 C C . LEU A 1 145 ? 5.265 -2.438 6.260 1.00 94.19 145 LEU A C 1
ATOM 1160 O O . LEU A 1 145 ? 6.315 -2.563 6.904 1.00 94.19 145 LEU A O 1
ATOM 1164 N N . PRO A 1 146 ? 5.250 -2.335 4.916 1.00 91.50 146 PRO A N 1
ATOM 1165 C CA . PRO A 1 146 ? 6.473 -2.235 4.132 1.00 91.50 146 PRO A CA 1
ATOM 1166 C C . PRO A 1 146 ? 7.377 -1.127 4.672 1.00 91.50 146 PRO A C 1
ATOM 1168 O O . PRO A 1 146 ? 6.910 -0.033 5.000 1.00 91.50 146 PRO A O 1
ATOM 1171 N N . LYS A 1 147 ? 8.683 -1.387 4.753 1.00 88.44 147 LYS A N 1
ATOM 1172 C CA . LYS A 1 147 ? 9.644 -0.431 5.314 1.00 88.44 147 LYS A CA 1
ATOM 1173 C C . LYS A 1 147 ? 9.618 0.915 4.590 1.00 88.44 147 LYS A C 1
ATOM 1175 O O . LYS A 1 147 ? 9.564 1.931 5.272 1.00 88.44 147 LYS A O 1
ATOM 1180 N N . GLY A 1 148 ? 9.517 0.931 3.259 1.00 88.69 148 GLY A N 1
ATOM 1181 C CA . GLY A 1 148 ? 9.369 2.176 2.493 1.00 88.69 148 GLY A CA 1
ATOM 1182 C C . GLY A 1 148 ? 8.126 2.993 2.879 1.00 88.69 148 GLY A C 1
ATOM 1183 O O . GLY A 1 148 ? 8.184 4.218 2.934 1.00 88.69 148 GLY A O 1
ATOM 1184 N N . VAL A 1 149 ? 7.014 2.335 3.232 1.00 93.31 149 VAL A N 1
ATOM 1185 C CA . VAL A 1 149 ? 5.797 3.008 3.730 1.00 93.31 149 VAL A CA 1
ATOM 1186 C C . VAL A 1 149 ? 6.028 3.593 5.128 1.00 93.31 149 VAL A C 1
ATOM 1188 O O . VAL A 1 149 ? 5.612 4.723 5.390 1.00 93.31 149 VAL A O 1
ATOM 1191 N N . LYS A 1 150 ? 6.718 2.859 6.013 1.00 93.38 150 LYS A N 1
ATOM 1192 C CA . LYS A 1 150 ? 7.097 3.355 7.349 1.00 93.38 150 LYS A CA 1
ATOM 1193 C C . LYS A 1 150 ? 8.021 4.570 7.241 1.00 93.38 150 LYS A C 1
ATOM 1195 O O . LYS A 1 150 ? 7.734 5.601 7.833 1.00 93.38 150 LYS A O 1
ATOM 1200 N N . GLU A 1 151 ? 9.077 4.481 6.435 1.00 91.62 151 GLU A N 1
ATOM 1201 C CA . GLU A 1 151 ? 10.031 5.574 6.202 1.00 91.62 151 GLU A CA 1
ATOM 1202 C C . GLU A 1 151 ? 9.346 6.823 5.637 1.00 91.62 151 GLU A C 1
ATOM 1204 O O . GLU A 1 151 ? 9.571 7.923 6.141 1.00 91.62 151 GLU A O 1
ATOM 1209 N N . TRP A 1 152 ? 8.451 6.655 4.657 1.00 92.88 152 TRP A N 1
ATOM 1210 C CA . TRP A 1 152 ? 7.647 7.758 4.133 1.00 92.88 152 TRP A CA 1
ATOM 1211 C C . TRP A 1 152 ? 6.814 8.428 5.230 1.00 92.88 152 TRP A C 1
ATOM 1213 O O . TRP A 1 152 ? 6.797 9.654 5.327 1.00 92.88 152 TRP A O 1
ATOM 1223 N N . ARG A 1 153 ? 6.151 7.650 6.093 1.00 93.56 153 ARG A N 1
ATOM 1224 C CA . ARG A 1 153 ? 5.350 8.209 7.188 1.00 93.56 153 ARG A CA 1
ATOM 1225 C C . ARG A 1 153 ? 6.211 9.006 8.170 1.00 93.56 153 ARG A C 1
ATOM 1227 O O . ARG A 1 153 ? 5.820 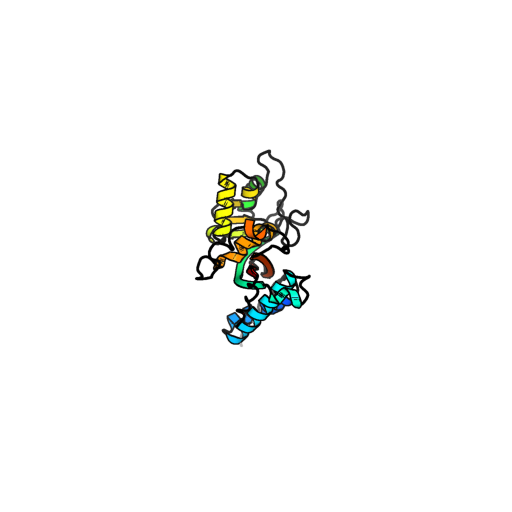10.108 8.549 1.00 93.56 153 ARG A O 1
ATOM 1234 N N . GLU A 1 154 ? 7.366 8.475 8.569 1.00 94.06 154 GLU A N 1
ATOM 1235 C CA . GLU A 1 154 ? 8.286 9.171 9.479 1.00 94.06 154 GLU A CA 1
ATOM 1236 C C . GLU A 1 154 ? 8.823 10.478 8.868 1.00 94.06 154 GLU A C 1
ATOM 1238 O O . GLU A 1 154 ? 8.970 11.478 9.575 1.00 94.06 154 GLU A O 1
ATOM 1243 N N . GLU A 1 155 ? 9.052 10.512 7.550 1.00 94.00 155 GLU A N 1
ATOM 1244 C CA . GLU A 1 155 ? 9.348 11.753 6.823 1.00 94.00 155 GLU A CA 1
ATOM 1245 C C . GLU A 1 155 ? 8.205 12.761 6.968 1.00 94.00 155 GLU A C 1
ATOM 1247 O O . GLU A 1 155 ? 8.437 13.882 7.414 1.00 94.00 155 GLU A O 1
ATOM 1252 N N . GLN A 1 156 ? 6.962 12.357 6.680 1.00 93.56 156 GLN A N 1
ATOM 1253 C CA . GLN A 1 156 ? 5.803 13.254 6.767 1.00 93.56 156 GLN A CA 1
ATOM 1254 C C . GLN A 1 156 ? 5.579 13.789 8.191 1.00 93.56 156 GLN A C 1
ATOM 1256 O O . GLN A 1 156 ? 5.190 14.943 8.378 1.00 93.56 156 GLN A O 1
ATOM 1261 N N . ILE A 1 157 ? 5.869 12.981 9.217 1.00 93.06 157 ILE A N 1
ATOM 1262 C CA . ILE A 1 157 ? 5.861 13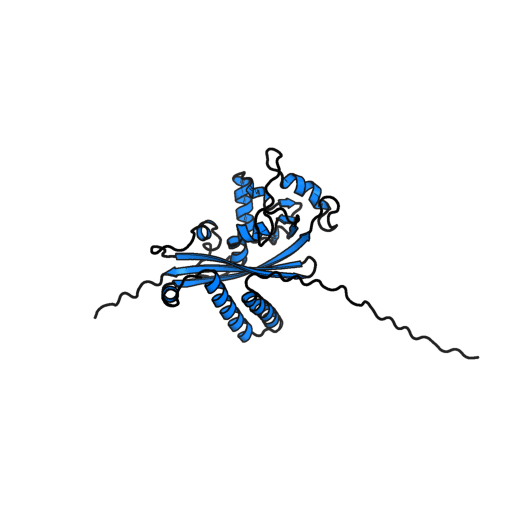.426 10.618 1.00 93.06 157 ILE A CA 1
ATOM 1263 C C . ILE A 1 157 ? 6.923 14.501 10.854 1.00 93.06 157 ILE A C 1
ATOM 1265 O O . ILE A 1 157 ? 6.626 15.524 11.472 1.00 93.06 157 ILE A O 1
ATOM 1269 N N . ARG A 1 158 ? 8.150 14.285 10.370 1.00 95.25 158 ARG A N 1
ATOM 1270 C CA . ARG A 1 158 ? 9.256 15.239 10.527 1.00 95.25 158 ARG A CA 1
ATOM 1271 C C . ARG A 1 158 ? 9.011 16.545 9.770 1.00 95.25 158 ARG A C 1
ATOM 1273 O O . ARG A 1 158 ? 9.371 17.606 10.276 1.00 95.25 158 ARG A O 1
ATOM 1280 N N . GLU A 1 159 ? 8.424 16.470 8.584 1.00 93.06 159 GLU A N 1
ATOM 1281 C CA . GLU A 1 159 ? 8.082 17.629 7.754 1.00 93.06 159 GLU A CA 1
ATOM 1282 C C . GLU A 1 159 ? 6.828 18.364 8.251 1.00 93.06 159 GLU A C 1
ATOM 1284 O O . GLU A 1 159 ? 6.629 19.533 7.923 1.00 93.06 159 GLU A O 1
ATOM 1289 N N . GLY A 1 160 ? 6.001 17.714 9.076 1.00 89.31 160 GLY A N 1
ATOM 1290 C CA . GLY A 1 160 ? 4.784 18.303 9.632 1.00 89.31 160 GLY A CA 1
ATOM 1291 C C . GLY A 1 160 ? 3.660 18.464 8.606 1.00 89.31 160 GLY A C 1
ATOM 1292 O O . GLY A 1 160 ? 2.807 19.332 8.771 1.00 89.31 160 GLY A O 1
ATOM 1293 N N . THR A 1 161 ? 3.647 17.646 7.553 1.00 89.38 161 THR A N 1
ATOM 1294 C CA . THR A 1 161 ? 2.626 17.685 6.494 1.00 89.38 161 THR A CA 1
ATOM 1295 C C . THR A 1 161 ? 1.313 17.056 6.965 1.00 89.38 161 THR A C 1
ATOM 1297 O O . THR A 1 161 ? 1.299 16.282 7.923 1.00 89.38 161 THR A O 1
ATOM 1300 N N . GLU A 1 162 ? 0.181 17.372 6.334 1.00 87.12 162 GLU A N 1
ATOM 1301 C CA . GLU A 1 162 ? -1.112 16.755 6.689 1.00 87.12 162 GLU A CA 1
ATOM 1302 C C . GLU A 1 162 ? -1.151 15.264 6.293 1.00 87.12 162 GLU A C 1
ATOM 1304 O O . GLU A 1 162 ? -1.793 14.449 6.957 1.00 87.12 162 GLU A O 1
ATOM 1309 N N . GLU A 1 163 ? -0.374 14.866 5.283 1.00 88.00 163 GLU A N 1
ATOM 1310 C CA . GLU A 1 163 ? -0.219 13.496 4.790 1.00 88.00 163 GLU A CA 1
ATOM 1311 C C . GLU A 1 163 ? 0.263 12.517 5.869 1.00 88.00 163 GLU A C 1
ATOM 1313 O O . GLU A 1 163 ? -0.059 11.328 5.807 1.00 88.00 163 GLU A O 1
ATOM 1318 N N . ARG A 1 164 ? 0.952 12.998 6.915 1.00 89.25 164 ARG A N 1
ATOM 1319 C CA . ARG A 1 164 ? 1.338 12.179 8.080 1.00 89.25 164 ARG A CA 1
ATOM 1320 C C . ARG A 1 164 ? 0.143 11.483 8.745 1.00 89.25 164 ARG A C 1
ATOM 1322 O O . ARG A 1 164 ? 0.311 10.453 9.395 1.00 89.25 164 ARG A O 1
ATOM 1329 N N . LYS A 1 165 ? -1.064 12.039 8.586 1.00 88.69 165 LYS A N 1
ATOM 1330 C CA . LYS A 1 165 ? -2.325 11.514 9.134 1.00 88.69 165 LYS A CA 1
ATOM 1331 C C . LYS A 1 165 ? -2.973 10.452 8.247 1.00 88.69 165 LYS A C 1
ATOM 1333 O O . LYS A 1 165 ? -3.884 9.766 8.704 1.00 88.69 165 LYS A O 1
ATOM 1338 N N . PHE A 1 166 ? -2.511 10.263 7.007 1.00 90.62 166 PHE A N 1
ATOM 1339 C CA . PHE A 1 166 ? -3.050 9.229 6.112 1.00 90.62 166 PHE A CA 1
ATOM 1340 C C . PHE A 1 166 ? -2.825 7.817 6.655 1.00 90.62 166 PHE A C 1
ATOM 1342 O O . PHE A 1 166 ? -3.631 6.929 6.384 1.00 90.62 166 PHE A O 1
ATOM 1349 N N . ILE A 1 167 ? -1.773 7.625 7.456 1.00 94.06 167 ILE A N 1
ATOM 1350 C CA . ILE A 1 167 ? -1.509 6.394 8.201 1.00 94.06 167 ILE A CA 1
ATOM 1351 C C . ILE A 1 167 ? -1.482 6.730 9.692 1.00 94.06 167 ILE A C 1
ATOM 1353 O O . ILE A 1 167 ? -0.496 7.249 10.224 1.00 94.06 167 ILE A O 1
ATOM 1357 N N . ALA A 1 168 ? -2.579 6.418 10.376 1.00 92.69 168 ALA A N 1
ATOM 1358 C CA . ALA A 1 168 ? -2.700 6.583 11.815 1.00 92.69 168 ALA A CA 1
ATOM 1359 C C . ALA A 1 168 ? -2.072 5.383 12.530 1.00 92.69 168 ALA A C 1
ATOM 1361 O O . ALA A 1 168 ? -2.437 4.241 12.266 1.00 92.69 168 ALA A O 1
ATOM 1362 N N . GLU A 1 169 ? -1.154 5.632 13.459 1.00 94.38 169 GLU A N 1
ATOM 1363 C CA . GLU A 1 169 ? -0.573 4.595 14.313 1.00 94.38 169 GLU A CA 1
ATOM 1364 C C . GLU A 1 169 ? -1.137 4.737 15.725 1.00 94.38 169 GLU A C 1
ATOM 1366 O O . GLU A 1 169 ? -1.045 5.802 16.341 1.00 94.38 169 GLU A O 1
ATOM 1371 N N . ILE A 1 170 ? -1.745 3.669 16.235 1.00 94.44 170 ILE A N 1
ATOM 1372 C CA . ILE A 1 170 ? -2.355 3.638 17.560 1.00 94.44 170 ILE A CA 1
ATOM 1373 C C . ILE A 1 170 ? -1.980 2.320 18.228 1.00 94.44 170 ILE A C 1
ATOM 1375 O O . ILE A 1 170 ? -2.357 1.254 17.750 1.00 94.44 170 ILE A O 1
ATOM 1379 N N . ASP A 1 171 ? -1.264 2.399 19.351 1.00 94.44 171 ASP A N 1
ATOM 1380 C CA . ASP A 1 171 ? -0.837 1.243 20.152 1.00 94.44 171 ASP A CA 1
ATOM 1381 C C . ASP A 1 171 ? -0.132 0.149 19.312 1.00 94.44 171 ASP A C 1
ATOM 1383 O O . ASP A 1 171 ? -0.351 -1.044 19.516 1.00 94.44 171 ASP A O 1
ATOM 1387 N N . GLY A 1 172 ? 0.699 0.555 18.341 1.00 95.31 172 GLY A N 1
ATOM 1388 C CA . GLY A 1 172 ? 1.427 -0.353 17.444 1.00 95.31 172 GLY A CA 1
ATOM 1389 C C . GLY A 1 172 ? 0.602 -0.920 16.281 1.00 95.31 172 GLY A C 1
ATOM 1390 O O . GLY A 1 172 ? 1.073 -1.812 15.576 1.00 95.31 172 GLY A O 1
ATOM 1391 N N . VAL A 1 173 ? -0.614 -0.415 16.055 1.00 97.19 173 VAL A N 1
ATOM 1392 C CA . VAL A 1 173 ? -1.488 -0.800 14.937 1.00 97.19 173 VAL A CA 1
ATOM 1393 C C . VAL A 1 173 ? -1.623 0.368 13.965 1.00 97.19 173 VAL A C 1
ATOM 1395 O O . VAL A 1 173 ? -1.941 1.486 14.370 1.00 97.19 173 VAL A O 1
ATOM 1398 N N . ALA A 1 174 ? -1.403 0.100 12.681 1.00 96.75 174 ALA A N 1
ATOM 1399 C CA . ALA A 1 174 ? -1.630 1.048 11.604 1.00 96.75 174 ALA A CA 1
ATOM 1400 C C . ALA A 1 174 ? -3.080 0.981 11.107 1.00 96.75 174 ALA A C 1
ATOM 1402 O O . ALA A 1 174 ? -3.614 -0.104 10.858 1.00 96.75 174 ALA A O 1
ATOM 1403 N N . PHE A 1 175 ? -3.674 2.153 10.902 1.00 94.75 175 PHE A N 1
ATOM 1404 C CA . PHE A 1 175 ? -4.996 2.347 10.325 1.00 94.75 175 PHE A CA 1
ATOM 1405 C C . PHE A 1 175 ? -4.924 3.342 9.170 1.00 94.75 175 PHE A C 1
ATOM 1407 O O . PHE A 1 175 ? -4.391 4.442 9.325 1.00 94.75 175 PHE A O 1
ATOM 1414 N N . PHE A 1 176 ? -5.471 2.976 8.016 1.00 93.94 176 PHE A N 1
ATOM 1415 C CA . PHE A 1 176 ? -5.492 3.848 6.841 1.00 93.94 176 PHE A CA 1
ATOM 1416 C C . PHE A 1 176 ? -6.621 3.478 5.882 1.00 93.94 176 PHE A C 1
ATOM 1418 O O . PHE A 1 176 ? -7.158 2.370 5.914 1.00 93.94 176 PHE A O 1
ATOM 1425 N N . ALA A 1 177 ? -6.996 4.424 5.028 1.00 91.44 177 ALA A N 1
ATOM 1426 C CA . ALA A 1 177 ? -7.991 4.199 3.990 1.00 91.44 177 ALA A CA 1
ATOM 1427 C C . ALA A 1 177 ? -7.414 3.342 2.847 1.00 91.44 177 ALA A C 1
ATOM 1429 O O . ALA A 1 177 ? -6.221 3.458 2.549 1.00 91.44 177 ALA A O 1
ATOM 1430 N N . PRO A 1 178 ? -8.233 2.545 2.140 1.00 90.69 178 PRO A N 1
ATOM 1431 C CA . PRO A 1 178 ? -7.765 1.774 0.992 1.00 90.69 178 PRO A CA 1
ATOM 1432 C C . PRO A 1 178 ? -7.076 2.604 -0.097 1.00 90.69 178 PRO A C 1
ATOM 1434 O O . PRO A 1 178 ? -6.073 2.162 -0.657 1.00 90.69 178 PRO A O 1
ATOM 1437 N N . GLY A 1 179 ? -7.538 3.832 -0.353 1.00 88.56 179 GLY A N 1
ATOM 1438 C CA . GLY A 1 179 ? -6.912 4.707 -1.346 1.00 88.56 179 GLY A CA 1
ATOM 1439 C C . GLY A 1 179 ? -5.473 5.124 -1.010 1.00 88.56 179 GLY A C 1
ATOM 1440 O O . GLY A 1 179 ? -4.724 5.482 -1.917 1.00 88.56 179 GLY A O 1
ATOM 1441 N N . VAL A 1 180 ? -5.026 4.995 0.248 1.00 91.56 180 VAL A N 1
ATOM 1442 C CA . VAL A 1 180 ? -3.610 5.189 0.619 1.00 91.56 180 VAL A CA 1
ATOM 1443 C C . VAL A 1 180 ? -2.716 4.139 -0.044 1.00 91.56 180 VAL A C 1
ATOM 1445 O O . VAL A 1 180 ? -1.607 4.468 -0.458 1.00 91.56 180 VAL A O 1
ATOM 1448 N N . VAL A 1 181 ? -3.201 2.903 -0.220 1.00 91.12 181 VAL A N 1
ATOM 1449 C CA . VAL A 1 181 ? -2.461 1.850 -0.939 1.00 91.12 181 VAL A CA 1
ATOM 1450 C C . VAL A 1 181 ? -2.265 2.240 -2.401 1.00 91.12 181 VAL A C 1
ATOM 1452 O O . VAL A 1 181 ? -1.176 2.073 -2.935 1.00 91.12 181 VAL A O 1
ATOM 1455 N N . THR A 1 182 ? -3.292 2.808 -3.039 1.00 84.94 182 THR A N 1
ATOM 1456 C CA . THR A 1 182 ? -3.209 3.292 -4.425 1.00 84.94 182 THR A CA 1
ATOM 1457 C C . THR A 1 182 ? -2.307 4.525 -4.543 1.00 84.94 182 THR A C 1
ATOM 1459 O O . THR A 1 182 ? -1.553 4.650 -5.505 1.00 84.94 182 THR A O 1
ATOM 1462 N N . TRP A 1 183 ? -2.339 5.432 -3.564 1.00 86.50 183 TRP A N 1
ATOM 1463 C CA . TRP A 1 183 ? -1.501 6.636 -3.554 1.00 86.50 183 TRP A CA 1
ATOM 1464 C C . TRP A 1 183 ? -0.013 6.324 -3.343 1.00 86.50 183 TRP A C 1
ATOM 1466 O O . TRP A 1 183 ? 0.850 6.886 -4.016 1.00 86.50 183 TRP A O 1
ATOM 1476 N N . LEU A 1 184 ? 0.286 5.396 -2.433 1.00 91.19 184 LEU A N 1
ATOM 1477 C CA . LEU A 1 184 ? 1.641 4.950 -2.099 1.00 91.19 184 LEU A CA 1
ATOM 1478 C C . LEU A 1 184 ? 2.013 3.644 -2.812 1.00 91.19 184 LEU A C 1
ATOM 1480 O O . LEU A 1 184 ? 2.904 2.922 -2.360 1.00 91.19 184 LEU A O 1
ATOM 1484 N N . LEU A 1 185 ? 1.341 3.339 -3.926 1.00 88.62 185 LEU A N 1
ATOM 1485 C CA . LEU A 1 185 ? 1.445 2.067 -4.640 1.00 88.62 185 LEU A CA 1
ATOM 1486 C C . LEU A 1 185 ? 2.894 1.607 -4.876 1.00 88.62 185 LEU A C 1
ATOM 1488 O O . LEU A 1 185 ? 3.170 0.438 -4.611 1.00 88.62 185 LEU A O 1
ATOM 1492 N N . PRO A 1 186 ? 3.848 2.471 -5.284 1.00 88.81 186 PRO A N 1
ATOM 1493 C CA . PRO A 1 186 ? 5.230 2.035 -5.475 1.00 88.81 186 PRO A CA 1
ATOM 1494 C C . PRO A 1 186 ? 5.911 1.528 -4.197 1.00 88.81 186 PRO A C 1
ATOM 1496 O O . PRO A 1 186 ? 6.660 0.554 -4.250 1.00 88.81 186 PRO A O 1
ATOM 1499 N N . LEU A 1 187 ? 5.629 2.144 -3.043 1.00 90.88 187 LEU A N 1
ATOM 1500 C CA . LEU A 1 187 ? 6.233 1.766 -1.758 1.00 90.88 187 LEU A CA 1
ATOM 1501 C C . LEU A 1 187 ? 5.715 0.420 -1.261 1.00 90.88 187 LEU A C 1
ATOM 1503 O O . LEU A 1 187 ? 6.474 -0.379 -0.719 1.00 90.88 187 LEU A O 1
ATOM 1507 N N . PHE A 1 188 ? 4.426 0.164 -1.467 1.00 91.12 188 PHE A N 1
ATOM 1508 C CA . PHE A 1 188 ? 3.830 -1.132 -1.169 1.00 91.12 188 PHE A CA 1
ATOM 1509 C C . PHE A 1 188 ? 4.293 -2.213 -2.162 1.00 91.12 188 PHE A C 1
ATOM 1511 O O . PHE A 1 188 ? 4.501 -3.350 -1.763 1.00 91.12 188 PHE A O 1
ATOM 1518 N N . ALA A 1 189 ? 4.485 -1.874 -3.442 1.00 86.38 189 ALA A N 1
ATOM 1519 C CA . ALA A 1 189 ? 4.834 -2.838 -4.490 1.00 86.38 189 ALA A CA 1
ATOM 1520 C C . ALA A 1 189 ? 6.307 -3.264 -4.441 1.00 86.38 189 ALA A C 1
ATOM 1522 O O . ALA A 1 189 ? 6.672 -4.307 -4.980 1.00 86.38 189 ALA A O 1
ATOM 1523 N N . SER A 1 190 ? 7.139 -2.458 -3.786 1.00 80.06 190 SER A N 1
ATOM 1524 C CA . SER A 1 190 ? 8.584 -2.658 -3.676 1.00 80.06 190 SER A CA 1
ATOM 1525 C C . SER A 1 190 ? 9.002 -3.268 -2.338 1.00 80.06 190 SER A C 1
ATOM 1527 O O . SER A 1 190 ? 10.184 -3.240 -2.000 1.00 80.06 190 SER A O 1
ATOM 1529 N N . SER A 1 191 ? 8.057 -3.814 -1.563 1.00 72.56 191 SER A N 1
ATOM 1530 C CA . SER A 1 191 ? 8.330 -4.385 -0.238 1.00 72.56 191 SER A CA 1
ATOM 1531 C C . SER A 1 191 ? 9.332 -5.539 -0.269 1.00 72.56 191 SER A C 1
ATOM 1533 O O . SER A 1 191 ? 10.049 -5.746 0.704 1.00 72.56 191 SER A O 1
ATOM 1535 N N . GLU A 1 192 ? 9.407 -6.271 -1.382 1.00 66.81 192 GLU A N 1
ATOM 1536 C CA . GLU A 1 192 ? 10.293 -7.431 -1.544 1.00 66.81 192 GLU A CA 1
ATOM 1537 C C . GLU A 1 192 ? 11.672 -7.071 -2.142 1.00 66.81 192 GLU A C 1
ATOM 1539 O O . GLU A 1 192 ? 12.613 -7.860 -2.071 1.00 66.81 192 GLU A O 1
ATOM 1544 N N . VAL A 1 193 ? 11.843 -5.841 -2.650 1.00 59.91 193 VAL A N 1
ATOM 1545 C CA . VAL A 1 193 ? 13.087 -5.355 -3.291 1.00 59.91 193 VAL A CA 1
ATOM 1546 C C . VAL A 1 193 ? 14.227 -5.174 -2.281 1.00 59.91 193 VAL A C 1
ATOM 1548 O O . VAL A 1 193 ? 15.401 -5.211 -2.642 1.00 59.91 193 VAL A O 1
ATOM 1551 N N . GLU A 1 194 ? 13.918 -4.986 -0.996 1.00 52.03 194 GLU A N 1
ATOM 1552 C CA . GLU A 1 194 ? 14.928 -4.709 0.034 1.00 52.03 194 GLU A CA 1
ATOM 1553 C C . GLU A 1 194 ? 15.873 -5.893 0.314 1.00 52.03 194 GLU A C 1
ATOM 1555 O O . GLU A 1 194 ? 16.940 -5.689 0.897 1.00 52.03 194 GLU A O 1
ATOM 1560 N N . GLY A 1 195 ? 15.522 -7.108 -0.126 1.00 43.41 195 GLY A N 1
ATOM 1561 C CA . GLY A 1 195 ? 16.316 -8.326 0.073 1.00 43.41 195 GLY A CA 1
ATOM 1562 C C . GLY A 1 195 ? 16.895 -8.959 -1.197 1.00 43.41 195 GLY A C 1
ATOM 1563 O O . GLY A 1 195 ? 17.672 -9.908 -1.086 1.00 43.41 195 GLY A O 1
ATOM 1564 N N . ALA A 1 196 ? 16.538 -8.462 -2.384 1.00 45.25 196 ALA A N 1
ATOM 1565 C CA . ALA A 1 196 ? 16.939 -9.051 -3.660 1.00 45.25 196 ALA A CA 1
ATOM 1566 C C . ALA A 1 196 ? 18.174 -8.349 -4.247 1.00 45.25 196 ALA A C 1
ATOM 1568 O O . ALA A 1 196 ? 18.310 -7.127 -4.190 1.00 45.25 196 ALA A O 1
ATOM 1569 N N . SER A 1 197 ? 19.081 -9.122 -4.851 1.00 48.81 197 SER A N 1
ATOM 1570 C CA . SER A 1 197 ? 20.247 -8.627 -5.599 1.00 48.81 197 SER A CA 1
ATOM 1571 C C . SER A 1 197 ? 19.857 -8.083 -6.981 1.00 48.81 197 SER A C 1
ATOM 1573 O O . SER A 1 197 ? 20.517 -8.384 -7.978 1.00 48.81 197 SER A O 1
ATOM 1575 N N . ASP A 1 198 ? 18.753 -7.345 -7.055 1.00 58.97 198 ASP A N 1
ATOM 1576 C CA . ASP A 1 198 ? 18.194 -6.867 -8.312 1.00 58.97 198 ASP A CA 1
ATOM 1577 C C . ASP A 1 198 ? 18.836 -5.547 -8.732 1.00 58.97 198 ASP A C 1
ATOM 1579 O O . ASP A 1 198 ? 19.215 -4.707 -7.913 1.00 58.97 198 ASP A O 1
ATOM 1583 N N . ALA A 1 199 ? 18.924 -5.336 -10.047 1.00 58.62 199 ALA A N 1
ATOM 1584 C CA . ALA A 1 199 ? 19.602 -4.197 -10.668 1.00 58.62 199 ALA A CA 1
ATOM 1585 C C . ALA A 1 199 ? 19.007 -2.812 -10.322 1.00 58.62 199 ALA A C 1
ATOM 1587 O O . ALA A 1 199 ? 19.557 -1.805 -10.758 1.00 58.62 199 ALA A O 1
ATOM 1588 N N . CYS A 1 200 ? 17.906 -2.760 -9.565 1.00 69.56 200 CYS A N 1
ATOM 1589 C CA . CYS A 1 200 ? 17.164 -1.548 -9.208 1.00 69.56 200 CYS A CA 1
ATOM 1590 C C . CYS A 1 200 ? 17.051 -1.322 -7.695 1.00 69.56 200 CYS A C 1
ATOM 1592 O O . CYS A 1 200 ? 16.132 -0.628 -7.245 1.00 69.56 200 CYS A O 1
ATOM 1594 N N . GLN A 1 201 ? 17.918 -1.953 -6.896 1.00 68.44 201 GLN A N 1
ATOM 1595 C CA . GLN A 1 201 ? 17.854 -1.865 -5.440 1.00 68.44 201 GLN A CA 1
ATOM 1596 C C . GLN A 1 201 ? 17.806 -0.397 -4.981 1.00 68.44 201 GLN A C 1
ATOM 1598 O O . GLN A 1 201 ? 18.697 0.398 -5.273 1.00 68.44 201 GLN A O 1
ATOM 1603 N N . GLY A 1 202 ? 16.736 -0.033 -4.272 1.00 72.31 202 GLY A N 1
ATOM 1604 C CA . GLY A 1 202 ? 16.521 1.325 -3.768 1.00 72.31 202 GLY A CA 1
ATOM 1605 C C . GLY A 1 202 ? 15.874 2.308 -4.753 1.00 72.31 202 GLY A C 1
ATOM 1606 O O . GLY A 1 202 ? 15.392 3.343 -4.314 1.00 72.31 202 GLY A O 1
ATOM 1607 N N . GLU A 1 203 ? 15.783 2.012 -6.052 1.00 82.56 203 GLU A N 1
ATOM 1608 C CA . GLU A 1 203 ? 15.164 2.930 -7.026 1.00 82.56 203 GLU A CA 1
ATOM 1609 C C . GLU A 1 203 ? 13.637 2.792 -7.092 1.00 82.56 203 GLU A C 1
ATOM 1611 O O . GLU A 1 203 ? 12.933 3.778 -7.323 1.00 82.56 203 GLU A O 1
ATOM 1616 N N . LEU A 1 204 ? 13.123 1.576 -6.866 1.00 83.06 204 LEU A N 1
ATOM 1617 C CA . LEU A 1 204 ? 11.683 1.286 -6.881 1.00 83.06 204 LEU A CA 1
ATOM 1618 C C . LEU A 1 204 ? 10.949 1.810 -5.629 1.00 83.06 204 LEU A C 1
ATOM 1620 O O . LEU A 1 204 ? 9.729 1.950 -5.644 1.00 83.06 204 LEU A O 1
ATOM 1624 N N . ILE A 1 205 ? 11.683 2.175 -4.571 1.00 80.06 205 ILE A N 1
ATOM 1625 C CA . ILE A 1 205 ? 11.126 2.774 -3.344 1.00 80.06 205 ILE A CA 1
ATOM 1626 C C . ILE A 1 205 ? 11.101 4.313 -3.375 1.00 80.06 205 ILE A C 1
ATOM 1628 O O . ILE A 1 205 ? 10.642 4.937 -2.425 1.00 80.06 205 ILE A O 1
ATOM 1632 N N . VAL A 1 206 ? 11.577 4.952 -4.448 1.00 82.50 206 VAL A N 1
ATOM 1633 C CA . VAL A 1 206 ? 11.567 6.419 -4.582 1.00 82.50 206 VAL A CA 1
ATOM 1634 C C . VAL A 1 206 ? 10.284 6.848 -5.293 1.00 82.50 206 VAL A C 1
ATOM 1636 O O . VAL A 1 206 ? 10.158 6.688 -6.507 1.00 82.50 206 VAL A O 1
ATOM 1639 N N . LEU A 1 207 ? 9.319 7.409 -4.556 1.00 82.31 207 LEU A N 1
ATOM 1640 C CA . LEU A 1 207 ? 8.007 7.806 -5.096 1.00 82.31 207 LEU A CA 1
ATOM 1641 C C . LEU A 1 207 ? 8.108 8.773 -6.286 1.00 82.31 207 LEU A C 1
ATOM 1643 O O . LEU A 1 207 ? 7.320 8.689 -7.230 1.00 82.31 207 LEU A O 1
ATOM 1647 N N . GLU A 1 208 ? 9.084 9.678 -6.276 1.00 83.38 208 GLU A N 1
ATOM 1648 C CA . GLU A 1 208 ? 9.314 10.679 -7.322 1.00 83.38 208 GLU A CA 1
ATOM 1649 C C . GLU A 1 208 ? 9.579 10.040 -8.688 1.00 83.38 208 GLU A C 1
ATOM 1651 O O . GLU A 1 208 ? 9.201 10.604 -9.718 1.00 83.38 208 GLU A O 1
ATOM 1656 N N . ASN A 1 209 ? 10.174 8.845 -8.712 1.00 82.25 209 ASN A N 1
ATOM 1657 C CA . ASN A 1 209 ? 10.445 8.125 -9.951 1.00 82.25 209 ASN A CA 1
ATOM 1658 C C . ASN A 1 209 ? 9.159 7.716 -10.681 1.00 82.25 209 ASN A C 1
ATOM 1660 O O . ASN A 1 209 ? 9.141 7.717 -11.909 1.00 82.25 209 ASN A O 1
ATOM 1664 N N . PHE A 1 210 ? 8.073 7.469 -9.945 1.00 81.25 210 PHE A N 1
ATOM 1665 C CA . PHE A 1 210 ? 6.767 7.062 -10.479 1.00 81.25 210 PHE A CA 1
ATOM 1666 C C . PHE A 1 210 ? 5.835 8.247 -10.768 1.00 81.25 210 PHE A C 1
ATOM 1668 O O . PHE A 1 210 ? 4.798 8.083 -11.405 1.00 81.25 210 PHE A O 1
ATOM 1675 N N . ARG A 1 211 ? 6.190 9.455 -10.305 1.00 75.06 211 ARG A N 1
ATOM 1676 C CA . ARG A 1 211 ? 5.435 10.697 -10.562 1.00 75.06 211 ARG A CA 1
ATOM 1677 C C . ARG A 1 211 ? 5.791 11.346 -11.898 1.00 75.06 211 ARG A C 1
ATOM 1679 O O . ARG A 1 211 ? 5.047 12.200 -12.385 1.00 75.06 211 ARG A O 1
ATOM 1686 N N . LYS A 1 212 ? 6.918 10.951 -12.499 1.00 65.69 212 LYS A N 1
ATOM 1687 C CA . LYS A 1 212 ? 7.259 11.277 -13.887 1.00 65.69 212 LYS A CA 1
ATOM 1688 C C . LYS A 1 212 ? 6.155 10.646 -14.739 1.00 65.69 212 LYS A C 1
ATOM 1690 O O . LYS A 1 212 ? 6.008 9.435 -14.713 1.00 65.69 212 LYS A O 1
ATOM 1695 N N . GLY A 1 213 ? 5.310 11.466 -15.367 1.00 62.53 213 GLY A N 1
ATOM 1696 C CA . GLY A 1 213 ? 4.115 11.015 -16.090 1.00 62.53 213 GLY A CA 1
ATOM 1697 C C . GLY A 1 213 ? 4.419 10.100 -17.285 1.00 62.53 213 GLY A C 1
ATOM 1698 O O . GLY A 1 213 ? 5.377 9.337 -17.297 1.00 62.53 213 GLY A O 1
ATOM 1699 N N . LYS A 1 214 ? 3.600 10.156 -18.342 1.00 67.50 214 LYS A N 1
ATOM 1700 C CA . LYS A 1 214 ? 3.840 9.303 -19.518 1.00 67.50 214 LYS A CA 1
ATOM 1701 C C . LYS A 1 214 ? 5.254 9.531 -20.085 1.00 67.50 214 LYS A C 1
ATOM 1703 O O . LYS A 1 214 ? 5.652 10.693 -20.212 1.00 67.50 214 LYS A O 1
ATOM 1708 N N . PRO A 1 215 ? 5.983 8.465 -20.462 1.00 68.69 215 PRO A N 1
ATOM 1709 C CA . PRO A 1 215 ? 7.286 8.610 -21.091 1.00 68.69 215 PRO A CA 1
ATOM 1710 C C . PRO A 1 215 ? 7.216 9.491 -22.335 1.00 68.69 215 PRO A C 1
ATOM 1712 O O . PRO A 1 215 ? 6.315 9.370 -23.166 1.00 68.69 215 PRO A O 1
ATOM 1715 N N . THR A 1 216 ? 8.186 10.388 -22.443 1.00 70.62 216 THR A N 1
ATOM 1716 C CA . THR A 1 216 ? 8.408 11.257 -23.600 1.00 70.62 216 THR A CA 1
ATOM 1717 C C . THR A 1 216 ? 9.397 10.616 -24.574 1.00 70.62 216 THR A C 1
ATOM 1719 O O . THR A 1 216 ? 10.069 9.637 -24.250 1.00 70.62 216 THR A O 1
ATOM 1722 N N . ALA A 1 217 ? 9.539 11.204 -25.764 1.00 69.62 217 ALA A N 1
ATOM 1723 C CA . ALA A 1 217 ? 10.517 10.759 -26.757 1.00 69.62 217 ALA A CA 1
ATOM 1724 C C . ALA A 1 217 ? 11.975 10.798 -26.254 1.00 69.62 217 ALA A C 1
ATOM 1726 O O . ALA A 1 217 ? 12.789 10.033 -26.762 1.00 69.62 217 ALA A O 1
ATOM 1727 N N . ASP A 1 218 ? 12.283 11.628 -25.254 1.00 74.81 218 ASP A N 1
ATOM 1728 C CA . ASP A 1 218 ? 13.625 11.778 -24.669 1.00 74.81 218 ASP A CA 1
ATOM 1729 C C . ASP A 1 218 ? 13.825 10.929 -23.404 1.00 74.81 218 ASP A C 1
ATOM 1731 O O . ASP A 1 218 ? 14.882 10.973 -22.776 1.00 74.81 218 ASP A O 1
ATOM 1735 N N . SER A 1 219 ? 12.807 10.170 -22.989 1.00 78.38 219 SER A N 1
ATOM 1736 C CA . SER A 1 219 ? 12.913 9.329 -21.799 1.00 78.38 219 SER A CA 1
ATOM 1737 C C . SER A 1 219 ? 13.916 8.201 -22.045 1.00 78.38 219 SER A C 1
ATOM 1739 O O . SER A 1 219 ? 13.848 7.498 -23.054 1.00 78.38 219 SER A O 1
ATOM 1741 N N . VAL A 1 220 ? 14.848 8.035 -21.108 1.00 83.38 220 VAL A N 1
ATOM 1742 C CA . VAL A 1 220 ? 15.850 6.954 -21.123 1.00 83.38 220 VAL A CA 1
ATOM 1743 C C . VAL A 1 220 ? 15.433 5.810 -20.200 1.00 83.38 220 VAL A C 1
ATOM 1745 O O . VAL A 1 220 ? 15.770 4.657 -20.449 1.00 83.38 220 VAL A O 1
ATOM 1748 N N . GLU A 1 221 ? 14.643 6.116 -19.173 1.00 85.69 221 GLU A N 1
ATOM 1749 C CA . GLU A 1 221 ? 14.103 5.161 -18.213 1.00 85.69 221 GLU A CA 1
ATOM 1750 C C . GLU A 1 221 ? 12.652 5.503 -17.867 1.00 85.69 221 GLU A C 1
ATOM 1752 O O . GLU A 1 221 ? 12.234 6.662 -17.954 1.00 85.69 221 GLU A O 1
ATOM 1757 N N . VAL A 1 222 ? 11.890 4.485 -17.477 1.00 84.69 222 VAL A N 1
ATOM 1758 C CA . VAL A 1 222 ? 10.496 4.600 -17.046 1.00 84.69 222 VAL A CA 1
ATOM 1759 C C . VAL A 1 222 ? 10.278 3.695 -15.851 1.00 84.69 222 VAL A C 1
ATOM 1761 O O . VAL A 1 222 ? 10.668 2.527 -15.868 1.00 84.69 222 VAL A O 1
ATOM 1764 N N . PHE A 1 223 ? 9.605 4.236 -14.843 1.00 85.62 223 PHE A N 1
ATOM 1765 C CA . PHE A 1 223 ? 9.161 3.500 -13.673 1.00 85.62 223 PHE A CA 1
ATOM 1766 C C . PHE A 1 223 ? 7.656 3.319 -13.749 1.00 85.62 223 PHE A C 1
ATOM 1768 O O . PHE A 1 223 ? 6.923 4.242 -14.106 1.00 85.62 223 PHE A O 1
ATOM 1775 N N . GLY A 1 224 ? 7.196 2.119 -13.431 1.00 84.31 224 GLY A N 1
ATOM 1776 C CA . GLY A 1 224 ? 5.785 1.786 -13.477 1.00 84.31 224 GLY A CA 1
ATOM 1777 C C . GLY A 1 224 ? 5.386 0.981 -12.259 1.00 84.31 224 GLY A C 1
ATOM 1778 O O . GLY A 1 224 ? 6.037 -0.008 -11.940 1.00 84.31 224 GLY A O 1
ATOM 1779 N N . ALA A 1 225 ? 4.319 1.405 -11.587 1.00 85.00 225 ALA A N 1
ATOM 1780 C CA . ALA A 1 225 ? 3.679 0.641 -10.526 1.00 85.00 225 ALA A CA 1
ATOM 1781 C C . ALA A 1 225 ? 2.250 0.303 -10.953 1.00 85.00 225 ALA A C 1
ATOM 1783 O O . ALA A 1 225 ? 1.597 1.083 -11.649 1.00 85.00 225 ALA A O 1
ATOM 1784 N N . SER A 1 226 ? 1.757 -0.872 -10.580 1.00 81.56 226 SER A N 1
ATOM 1785 C CA . SER A 1 226 ? 0.399 -1.294 -10.921 1.00 81.56 226 SER A CA 1
ATOM 1786 C C . SER A 1 226 ? -0.244 -2.102 -9.809 1.00 81.56 226 SER A C 1
ATOM 1788 O O . SER A 1 226 ? 0.391 -2.921 -9.150 1.00 81.56 226 SER A O 1
ATOM 1790 N N . TYR A 1 227 ? -1.530 -1.831 -9.615 1.00 81.75 227 TYR A N 1
ATOM 1791 C CA . TYR A 1 227 ? -2.420 -2.608 -8.774 1.00 81.75 227 TYR A CA 1
ATOM 1792 C C . TYR A 1 227 ? -2.953 -3.768 -9.610 1.00 81.75 227 TYR A C 1
ATOM 1794 O O . TYR A 1 227 ? -3.644 -3.538 -10.604 1.00 81.75 227 TYR A O 1
ATOM 1802 N N . LEU A 1 228 ? -2.610 -5.001 -9.241 1.00 76.31 228 LEU A N 1
ATOM 1803 C CA . LEU A 1 228 ? -3.025 -6.180 -10.002 1.00 76.31 228 LEU A CA 1
ATOM 1804 C C . LEU A 1 228 ? -4.382 -6.714 -9.560 1.00 76.31 228 LEU A C 1
ATOM 1806 O O . LEU A 1 228 ? -5.094 -7.330 -10.348 1.00 76.31 228 LEU A O 1
ATOM 1810 N N . GLY A 1 229 ? -4.736 -6.489 -8.299 1.00 75.62 229 GLY A N 1
ATOM 1811 C CA . GLY A 1 229 ? -5.998 -6.941 -7.743 1.00 75.62 229 GLY A CA 1
ATOM 1812 C C . GLY A 1 229 ? -5.961 -7.062 -6.230 1.00 75.62 229 GLY A C 1
ATOM 1813 O O . GLY A 1 229 ? -4.934 -6.842 -5.582 1.00 75.62 229 GLY A O 1
ATOM 1814 N N . ARG A 1 230 ? -7.106 -7.447 -5.671 1.00 80.25 230 ARG A N 1
ATOM 1815 C CA . ARG A 1 230 ? -7.229 -7.858 -4.274 1.00 80.25 230 ARG A CA 1
ATOM 1816 C C . ARG A 1 230 ? -8.124 -9.074 -4.148 1.00 80.25 230 ARG A C 1
ATOM 1818 O O . ARG A 1 230 ? -9.071 -9.215 -4.911 1.00 80.25 230 ARG A O 1
ATOM 1825 N N . ALA A 1 231 ? -7.874 -9.880 -3.130 1.00 74.88 231 ALA A N 1
ATOM 1826 C CA . ALA A 1 231 ? -8.774 -10.925 -2.677 1.00 74.88 231 ALA A CA 1
ATOM 1827 C C . ALA A 1 231 ? -9.209 -10.634 -1.242 1.00 74.88 231 ALA A C 1
ATOM 1829 O O . ALA A 1 231 ? -8.361 -10.346 -0.398 1.00 74.88 231 ALA A O 1
ATOM 1830 N N . GLN A 1 232 ? -10.512 -10.703 -0.959 1.00 77.88 232 GLN A N 1
ATOM 1831 C CA . GLN A 1 232 ? -11.042 -10.499 0.387 1.00 77.88 232 GLN A CA 1
ATOM 1832 C C . GLN A 1 232 ? -11.859 -11.711 0.848 1.00 77.88 232 GLN A C 1
ATOM 1834 O O . GLN A 1 232 ? -12.855 -12.073 0.223 1.00 77.88 232 GLN A O 1
ATOM 1839 N N . VAL A 1 233 ? -11.463 -12.313 1.973 1.00 74.31 233 VAL A N 1
ATOM 1840 C CA . VAL A 1 233 ? -12.190 -13.398 2.653 1.00 74.31 233 VAL A CA 1
ATOM 1841 C C . VAL A 1 233 ? -12.575 -12.912 4.047 1.00 74.31 233 VAL A C 1
ATOM 1843 O O . VAL A 1 233 ? -11.729 -12.784 4.934 1.00 74.31 233 VAL A O 1
ATOM 1846 N N . GLY A 1 234 ? -13.862 -12.632 4.259 1.00 81.38 234 GLY A N 1
ATOM 1847 C CA . GLY A 1 234 ? -14.305 -11.992 5.499 1.00 81.38 234 GLY A CA 1
ATOM 1848 C C . GLY A 1 234 ? -13.658 -10.612 5.651 1.00 81.38 234 GLY A C 1
ATOM 1849 O O . GLY A 1 234 ? -13.806 -9.771 4.767 1.00 81.38 234 GLY A O 1
ATOM 1850 N N . ASN A 1 235 ? -12.926 -10.398 6.746 1.00 86.12 235 ASN A N 1
ATOM 1851 C CA . ASN A 1 235 ? -12.186 -9.153 6.976 1.00 86.12 235 ASN A CA 1
ATOM 1852 C C . ASN A 1 235 ? -10.727 -9.239 6.520 1.00 86.12 235 ASN A C 1
ATOM 1854 O O . ASN A 1 235 ? -10.030 -8.240 6.591 1.00 86.12 235 ASN A O 1
ATOM 1858 N N . THR A 1 236 ? -10.234 -10.395 6.076 1.00 83.69 236 THR A N 1
ATOM 1859 C CA . THR A 1 236 ? -8.863 -10.513 5.569 1.00 83.69 236 THR A CA 1
ATOM 1860 C C . THR A 1 236 ? -8.818 -10.063 4.121 1.00 83.69 236 THR A C 1
ATOM 1862 O O . THR A 1 236 ? -9.608 -10.540 3.308 1.00 83.69 236 THR A O 1
ATOM 1865 N N . ILE A 1 237 ? -7.878 -9.180 3.798 1.00 84.31 237 ILE A N 1
ATOM 1866 C CA . ILE A 1 237 ? -7.608 -8.705 2.446 1.00 84.31 237 ILE A CA 1
ATOM 1867 C C . ILE A 1 237 ? -6.155 -8.996 2.076 1.00 84.31 237 ILE A C 1
ATOM 1869 O O . ILE A 1 237 ? -5.243 -8.752 2.865 1.00 84.31 237 ILE A O 1
ATOM 1873 N N . VAL A 1 238 ? -5.950 -9.496 0.863 1.00 84.12 238 VAL A N 1
ATOM 1874 C CA . VAL A 1 238 ? -4.638 -9.633 0.229 1.00 84.12 238 VAL A CA 1
ATOM 1875 C C . VAL A 1 238 ? -4.641 -8.771 -1.017 1.00 84.12 238 VAL A C 1
ATOM 1877 O O . VAL A 1 238 ? -5.568 -8.850 -1.820 1.00 84.12 238 VAL A O 1
ATOM 1880 N N . ILE A 1 239 ? -3.625 -7.934 -1.166 1.00 87.44 239 ILE A N 1
ATOM 1881 C CA . ILE A 1 239 ? -3.479 -6.993 -2.271 1.00 87.44 239 ILE A CA 1
ATOM 1882 C C . ILE A 1 239 ? -2.229 -7.369 -3.049 1.00 87.44 239 ILE A C 1
ATOM 1884 O O . ILE A 1 239 ? -1.166 -7.507 -2.450 1.00 87.44 239 ILE A O 1
ATOM 1888 N N . THR A 1 240 ? -2.350 -7.514 -4.366 1.00 82.44 240 THR A N 1
ATOM 1889 C CA . THR A 1 240 ? -1.227 -7.871 -5.236 1.00 82.44 240 THR A CA 1
ATOM 1890 C C . THR A 1 240 ? -0.860 -6.707 -6.130 1.00 82.44 240 THR A C 1
ATOM 1892 O O . THR A 1 240 ? -1.721 -6.048 -6.724 1.00 82.44 240 THR A O 1
ATOM 1895 N N . MET A 1 241 ? 0.435 -6.425 -6.196 1.00 87.25 241 MET A N 1
ATOM 1896 C CA . MET A 1 241 ? 0.958 -5.199 -6.772 1.00 87.25 241 MET A CA 1
ATOM 1897 C C . MET A 1 241 ? 2.288 -5.461 -7.459 1.00 87.25 241 MET A C 1
ATOM 1899 O O . MET A 1 241 ? 3.016 -6.370 -7.074 1.00 87.25 241 MET A O 1
ATOM 1903 N N . THR A 1 242 ? 2.622 -4.639 -8.447 1.00 84.56 242 THR A N 1
ATOM 1904 C CA . THR A 1 242 ? 3.900 -4.736 -9.160 1.00 84.56 242 THR A CA 1
ATOM 1905 C C . THR A 1 242 ? 4.586 -3.394 -9.261 1.00 84.56 242 THR A C 1
ATOM 1907 O O . THR A 1 242 ? 3.911 -2.383 -9.470 1.00 84.56 242 THR A O 1
ATOM 1910 N N . ALA A 1 243 ? 5.911 -3.400 -9.213 1.00 85.88 243 ALA A N 1
ATOM 1911 C CA . ALA A 1 243 ? 6.761 -2.275 -9.566 1.00 85.88 243 ALA A CA 1
ATOM 1912 C C . ALA A 1 243 ? 7.826 -2.735 -10.565 1.00 85.88 243 ALA A C 1
ATOM 1914 O O . ALA A 1 243 ? 8.403 -3.806 -10.417 1.00 85.88 243 ALA A O 1
ATOM 1915 N N . GLN A 1 244 ? 8.099 -1.920 -11.578 1.00 84.19 244 GLN A N 1
ATOM 1916 C CA . GLN A 1 244 ? 9.096 -2.227 -12.599 1.00 84.19 244 GLN A CA 1
ATOM 1917 C C . GLN A 1 244 ? 9.858 -0.979 -13.035 1.00 84.19 244 GLN A C 1
ATOM 1919 O O . GLN A 1 244 ? 9.326 0.137 -13.009 1.00 84.19 244 GLN A O 1
ATOM 1924 N N . LYS A 1 245 ? 11.080 -1.202 -13.518 1.00 85.94 245 LYS A N 1
ATOM 1925 C CA . LYS A 1 245 ? 11.890 -0.219 -14.241 1.00 85.94 245 LYS A CA 1
ATOM 1926 C C . LYS A 1 245 ? 12.188 -0.752 -15.633 1.00 85.94 245 LYS A C 1
ATOM 1928 O O . LYS A 1 245 ? 12.647 -1.885 -15.793 1.00 85.94 245 LYS A O 1
ATOM 1933 N N . LYS A 1 246 ? 11.978 0.085 -16.645 1.00 83.81 246 LYS A N 1
ATOM 1934 C CA . LYS A 1 246 ? 12.413 -0.185 -18.019 1.00 83.81 246 LYS A CA 1
ATOM 1935 C C . LYS A 1 246 ? 13.370 0.894 -18.480 1.00 83.81 246 LYS A C 1
ATOM 1937 O O . LYS A 1 246 ? 13.198 2.060 -18.138 1.00 83.81 246 LYS A O 1
ATOM 1942 N N . VAL A 1 247 ? 14.349 0.505 -19.281 1.00 86.19 247 VAL A N 1
ATOM 1943 C CA . VAL A 1 247 ? 15.319 1.401 -19.908 1.00 86.19 247 VAL A CA 1
ATOM 1944 C C . VAL A 1 247 ? 15.223 1.271 -21.414 1.00 86.19 247 VAL A C 1
ATOM 1946 O O . VAL A 1 247 ? 14.926 0.195 -21.934 1.00 86.19 247 VAL A O 1
ATOM 1949 N N . ARG A 1 248 ? 15.453 2.360 -22.138 1.00 82.62 248 ARG A N 1
ATOM 1950 C CA . ARG A 1 248 ? 15.474 2.295 -23.592 1.00 82.62 248 ARG A CA 1
ATOM 1951 C C . ARG A 1 248 ? 16.737 1.550 -24.019 1.00 82.62 248 ARG A C 1
ATOM 1953 O O . ARG A 1 248 ? 17.843 1.975 -23.690 1.00 82.62 248 ARG A O 1
ATOM 1960 N N . GLY A 1 249 ? 16.585 0.432 -24.720 1.00 68.62 249 GLY A N 1
ATOM 1961 C CA . GLY A 1 249 ? 17.695 -0.294 -25.316 1.00 68.62 249 GLY A CA 1
ATOM 1962 C C . GLY A 1 249 ? 18.458 0.654 -26.230 1.00 68.62 249 GLY A C 1
ATOM 1963 O O . GLY A 1 249 ? 17.870 1.246 -27.137 1.00 68.62 249 GLY A O 1
ATOM 1964 N N . ALA A 1 250 ? 19.757 0.830 -25.980 1.00 50.69 250 ALA A N 1
ATOM 1965 C CA . ALA A 1 250 ? 20.614 1.567 -26.894 1.00 50.69 250 ALA A CA 1
ATOM 1966 C C . ALA A 1 250 ? 20.415 0.971 -28.292 1.00 50.69 250 ALA A C 1
ATOM 1968 O O . ALA A 1 250 ? 20.547 -0.246 -28.470 1.00 50.69 250 ALA A O 1
ATOM 1969 N N . ALA A 1 251 ? 20.061 1.810 -29.272 1.00 43.66 251 ALA A N 1
ATOM 1970 C CA . ALA A 1 251 ? 20.139 1.418 -30.669 1.00 43.66 251 ALA A CA 1
ATOM 1971 C C . ALA A 1 251 ? 21.523 0.796 -30.847 1.00 43.66 251 ALA A C 1
ATOM 1973 O O . ALA A 1 251 ? 22.515 1.458 -30.544 1.00 43.66 251 ALA A O 1
ATOM 1974 N N . LYS A 1 252 ? 21.587 -0.491 -31.216 1.00 37.22 252 LYS A N 1
ATOM 1975 C CA . LYS A 1 252 ? 22.858 -1.155 -31.507 1.00 37.22 252 LYS A CA 1
ATOM 1976 C C . LYS A 1 252 ? 23.615 -0.217 -32.437 1.00 37.22 252 LYS A C 1
ATOM 1978 O O . LYS A 1 252 ? 23.182 -0.047 -33.576 1.00 37.22 252 LYS A O 1
ATOM 1983 N N . GLU A 1 253 ? 24.691 0.402 -31.952 1.00 36.09 253 GLU A N 1
ATOM 1984 C CA . GLU A 1 253 ? 25.689 0.985 -32.831 1.00 36.09 253 GLU A CA 1
ATOM 1985 C C . GLU A 1 253 ? 26.072 -0.159 -33.761 1.00 36.09 253 GLU A C 1
ATOM 1987 O O . GLU A 1 253 ? 26.674 -1.158 -33.354 1.00 36.09 253 GLU A O 1
ATOM 1992 N N . GLN A 1 254 ? 25.599 -0.074 -35.003 1.00 35.50 254 GLN A N 1
ATOM 1993 C CA . GLN A 1 254 ? 26.207 -0.802 -36.090 1.00 35.50 254 GLN A CA 1
ATOM 1994 C C . GLN A 1 254 ? 27.649 -0.313 -36.095 1.00 35.50 254 GLN A C 1
ATOM 1996 O O . GLN A 1 254 ? 27.947 0.767 -36.592 1.00 35.50 254 GLN A O 1
ATOM 2001 N N . SER A 1 255 ? 28.525 -1.089 -35.458 1.00 32.94 255 SER A N 1
ATOM 2002 C CA . SER A 1 255 ? 29.941 -1.103 -35.769 1.00 32.94 255 SER A CA 1
ATOM 2003 C C . SER A 1 255 ? 30.020 -1.409 -37.259 1.00 32.94 255 SER A C 1
ATOM 2005 O O . SER A 1 255 ? 29.951 -2.570 -37.664 1.00 32.94 255 SER A O 1
ATOM 2007 N N . GLU A 1 256 ? 30.055 -0.355 -38.070 1.00 34.72 256 GLU A N 1
ATOM 2008 C CA . GLU A 1 256 ? 30.425 -0.442 -39.470 1.00 34.72 256 GLU A CA 1
ATOM 2009 C C . GLU A 1 256 ? 31.809 -1.102 -39.553 1.00 34.72 256 GLU A C 1
ATOM 2011 O O . GLU A 1 256 ? 32.717 -0.806 -38.771 1.00 34.72 256 GLU A O 1
ATOM 2016 N N . LEU A 1 257 ? 31.873 -2.088 -40.447 1.00 32.41 257 LEU A N 1
ATOM 2017 C CA . LEU A 1 257 ? 33.050 -2.842 -40.875 1.00 32.41 257 LEU A CA 1
ATOM 2018 C C . LEU A 1 257 ? 34.094 -1.947 -41.548 1.00 32.41 257 LEU A C 1
ATOM 2020 O O . LEU A 1 257 ? 33.685 -1.038 -42.304 1.00 32.41 257 LEU A O 1
#

Organism: NCBI:txid1231657

Foldseek 3Di:
DDDDDDDDDDDDDDDPPFPWDWDFDPVVLVVLVVQLVVCVVVVVPVSNVVSVVVNVVVQVCVQCVPDDPVNVVQKDWQDKFKDKDKWFKAFQDLVDGDPVCVVCSVVLVVLQADPVRHGNQALAAQVDGRDPPTDMKTKDQLVSQQPLVVVVLVVCVVVVHNCVSQWDADPRMTIHHNNVCVVQVLSRRCSVLCPDPGPCRPVSSDVVQQVPPDDDPPDQKHKDKDWGTWIDGPRMIMTMIMITMIGGPPPPPPPDD

pLDDT: mean 73.89, std 17.76, range [32.41, 97.38]

Secondary structure (DSSP, 8-state):
-------------------EE---STHHHHHHHHHHHHHHHHT-HHHHHHHHHHHHHHHHHHH-TT--HHHHTTEEEEEEEEEEEEEEEEE--TTS--TTTHHHHHHHHHHTB-TTSSB-----BTTBSS-SS--EEEEEEGGGS-HHHHHHHHHHHHHT-GGGGSEEEET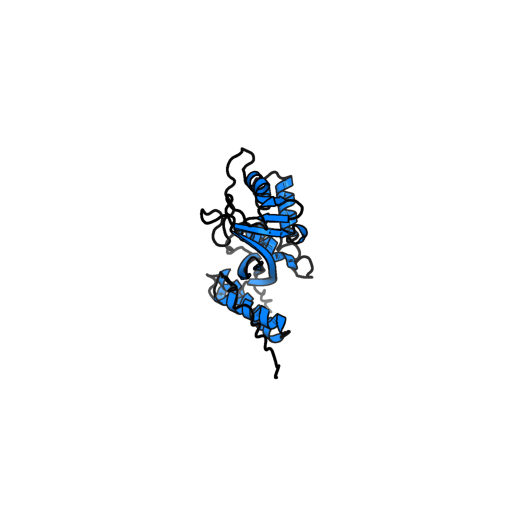TEEEE-HHHHHHTHHHHHTTTGGGS--TTTTTTT-HHHHHS-SPPTT-SEEEEEEEEEEEEETTEEEEEEEEEEEEEPPP------

Sequence (257 aa):
MRFLPAFLTFLATSALAQNFEIQYGDSYITTLLSELSRAEESGDEALIADLNGKIDRAVAKIMFPDSSDRGRDEWQEQCHVTSTFSAEIYAVDIMNPPKEVAWAIGRLDKIWQTDEGGDLPYPGDFERFMHEDGFRVIKVDYEKLPKGVKEWREEQIREGTEERKFIAEIDGVAFFAPGVVTWLLPLFASSEVEGASDACQGELIVLENFRKGKPTADSVEVFGASYLGRAQVGNTIVITMTAQKKVRGAAKEQSEL